Protein AF-A0A7J2S002-F1 (afdb_monomer_lite)

pLDDT: mean 70.68, std 18.66, range [29.94, 98.19]

Structure (mmCIF, N/CA/C/O backbone):
data_AF-A0A7J2S002-F1
#
_entry.id   AF-A0A7J2S002-F1
#
loop_
_atom_site.group_PDB
_atom_site.id
_atom_site.type_symbol
_atom_site.label_atom_id
_atom_site.label_alt_id
_atom_site.label_comp_id
_atom_site.label_asym_id
_atom_site.label_entity_id
_atom_site.label_seq_id
_atom_site.pdbx_PDB_ins_code
_atom_site.Cartn_x
_atom_site.Cartn_y
_atom_site.Cartn_z
_atom_site.occupancy
_atom_site.B_iso_or_equiv
_atom_site.auth_seq_id
_atom_site.auth_comp_id
_atom_site.auth_asym_id
_atom_site.auth_atom_id
_atom_site.pdbx_PDB_model_num
ATOM 1 N N . MET A 1 1 ? -25.366 -11.721 17.401 1.00 41.84 1 MET A N 1
ATOM 2 C CA . MET A 1 1 ? -25.124 -10.264 17.386 1.00 41.84 1 MET A CA 1
ATOM 3 C C . MET A 1 1 ? -24.105 -9.988 16.305 1.00 41.84 1 MET A C 1
ATOM 5 O O . MET A 1 1 ? -23.081 -10.659 16.289 1.00 41.84 1 MET A O 1
ATOM 9 N N . MET A 1 2 ? -24.404 -9.088 15.373 1.00 56.22 2 MET A N 1
ATOM 10 C CA . MET A 1 2 ? -23.393 -8.603 14.437 1.00 56.22 2 MET A CA 1
ATOM 11 C C . MET A 1 2 ? -22.455 -7.705 15.245 1.00 56.22 2 MET A C 1
ATOM 13 O O . MET A 1 2 ? -22.912 -6.711 15.796 1.00 56.22 2 MET A O 1
ATOM 17 N N . GLY A 1 3 ? -21.194 -8.112 15.403 1.00 70.88 3 GLY A N 1
ATOM 18 C CA . GLY A 1 3 ? -20.239 -7.365 16.227 1.00 70.88 3 GLY A CA 1
ATOM 19 C C . GLY A 1 3 ? -19.997 -5.935 15.727 1.00 70.88 3 GLY A C 1
ATOM 20 O O . GLY A 1 3 ? -20.171 -5.668 14.536 1.00 70.88 3 GLY A O 1
ATOM 21 N N . LYS A 1 4 ? -19.600 -5.024 16.614 1.00 87.94 4 LYS A N 1
ATOM 22 C CA . LYS A 1 4 ? -19.292 -3.623 16.312 1.00 87.94 4 LYS A CA 1
ATOM 23 C C . LYS A 1 4 ? -17.880 -3.527 15.743 1.00 87.94 4 LYS A C 1
ATOM 25 O O . LYS A 1 4 ? -16.906 -3.902 16.392 1.00 87.94 4 LYS A O 1
ATOM 30 N N . ARG A 1 5 ? -17.769 -3.049 14.507 1.00 95.25 5 ARG A N 1
ATOM 31 C CA . ARG A 1 5 ? -16.496 -2.891 13.792 1.00 95.25 5 ARG A CA 1
ATOM 32 C C . ARG A 1 5 ? -16.276 -1.427 13.483 1.00 95.25 5 ARG A C 1
ATOM 34 O O . ARG A 1 5 ? -17.167 -0.784 12.929 1.00 95.25 5 ARG A O 1
ATOM 41 N N . ILE A 1 6 ? -15.095 -0.923 13.812 1.00 97.94 6 ILE A N 1
ATOM 42 C CA . ILE A 1 6 ? -14.683 0.435 13.458 1.00 97.94 6 ILE A CA 1
ATOM 43 C C . ILE A 1 6 ? -13.587 0.343 12.409 1.00 97.94 6 ILE A C 1
ATOM 45 O O . ILE A 1 6 ? -12.605 -0.375 12.587 1.00 97.94 6 ILE A O 1
ATOM 49 N N . ILE A 1 7 ? -13.776 1.076 11.320 1.00 97.81 7 ILE A N 1
ATOM 50 C CA . ILE A 1 7 ? -12.859 1.169 10.196 1.00 97.81 7 ILE A CA 1
ATOM 51 C C . ILE A 1 7 ? -12.402 2.623 10.094 1.00 97.81 7 ILE A C 1
ATOM 53 O O . ILE A 1 7 ? -13.219 3.518 9.905 1.00 97.81 7 ILE A O 1
ATOM 57 N N . VAL A 1 8 ? -11.103 2.871 10.206 1.00 97.69 8 VAL A N 1
ATOM 58 C CA . VAL A 1 8 ? -10.499 4.181 9.949 1.00 97.69 8 VAL A CA 1
ATOM 59 C C . VAL A 1 8 ? -9.962 4.198 8.519 1.00 97.69 8 VAL A C 1
ATOM 61 O O . VAL A 1 8 ? -9.134 3.368 8.151 1.00 97.69 8 VAL A O 1
ATOM 64 N N . GLY A 1 9 ? -10.450 5.140 7.714 1.00 92.94 9 GLY A N 1
ATOM 65 C CA . GLY A 1 9 ? -10.219 5.234 6.274 1.00 92.94 9 GLY A CA 1
ATOM 66 C C . GLY A 1 9 ? -11.385 4.658 5.464 1.00 92.94 9 GLY A C 1
ATOM 67 O O . GLY A 1 9 ? -11.543 3.448 5.344 1.00 92.94 9 GLY A O 1
ATOM 68 N N . GLY A 1 10 ? -12.170 5.534 4.842 1.00 85.94 10 GLY A N 1
ATOM 69 C CA . GLY A 1 10 ? -13.231 5.267 3.860 1.00 85.94 10 GLY A CA 1
ATOM 70 C C . GLY A 1 10 ? -12.746 5.310 2.404 1.00 85.94 10 GLY A C 1
ATOM 71 O O . GLY A 1 10 ? -13.522 5.537 1.469 1.00 85.94 10 GLY A O 1
ATOM 72 N N . GLY A 1 11 ? -11.449 5.087 2.184 1.00 76.19 11 GLY A N 1
ATOM 73 C CA . GLY A 1 11 ? -10.885 4.811 0.865 1.00 76.19 11 GLY A CA 1
ATOM 74 C C . GLY A 1 11 ? -11.409 3.495 0.271 1.00 76.19 11 GLY A C 1
ATOM 75 O O . GLY A 1 11 ? -12.275 2.827 0.834 1.00 76.19 11 GLY A O 1
ATOM 76 N N . ARG A 1 12 ? -10.879 3.071 -0.883 1.00 69.00 12 ARG A N 1
ATOM 77 C CA . ARG A 1 12 ? -11.345 1.840 -1.556 1.00 69.00 12 ARG A CA 1
ATOM 78 C C . ARG A 1 12 ? -11.295 0.617 -0.634 1.00 69.00 12 ARG A C 1
ATOM 80 O O . ARG A 1 12 ? -12.312 -0.045 -0.490 1.00 69.00 12 ARG A O 1
ATOM 87 N N . ILE A 1 13 ? -10.153 0.356 0.005 1.00 75.06 13 ILE A N 1
ATOM 88 C CA . ILE A 1 13 ? -9.969 -0.834 0.854 1.00 75.06 13 ILE A CA 1
ATOM 89 C C . ILE A 1 13 ? -10.949 -0.813 2.033 1.00 75.06 13 ILE A C 1
ATOM 91 O O . ILE A 1 13 ? -11.640 -1.798 2.263 1.00 75.06 13 ILE A O 1
ATOM 95 N N . GLY A 1 14 ? -11.073 0.316 2.738 1.00 85.25 14 GLY A N 1
ATOM 96 C CA . GLY A 1 14 ? -12.019 0.430 3.852 1.00 85.25 14 GLY A CA 1
ATOM 97 C C . GLY A 1 14 ? -13.475 0.242 3.434 1.00 85.25 14 GLY A C 1
ATOM 98 O O . GLY A 1 14 ? -14.243 -0.387 4.158 1.00 85.25 14 GLY A O 1
ATOM 99 N N . ARG A 1 15 ? -13.843 0.694 2.229 1.00 85.00 15 ARG A N 1
ATOM 100 C CA . ARG A 1 15 ? -15.165 0.450 1.639 1.00 85.00 15 ARG A CA 1
ATOM 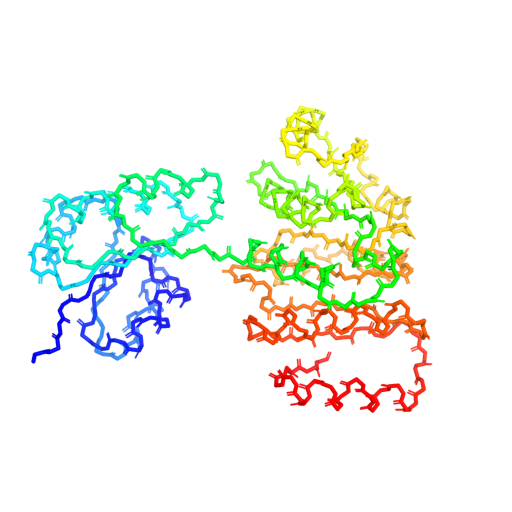101 C C . ARG A 1 15 ? -15.400 -1.026 1.313 1.00 85.00 15 ARG A C 1
ATOM 103 O O . ARG A 1 15 ? -16.459 -1.535 1.658 1.00 85.00 15 ARG A O 1
ATOM 110 N N . GLU A 1 16 ? -14.437 -1.709 0.692 1.00 79.06 16 GLU A N 1
ATOM 111 C CA . GLU A 1 16 ? -14.528 -3.154 0.410 1.00 79.06 16 GLU A CA 1
ATOM 112 C C . GLU A 1 16 ? -14.684 -3.957 1.706 1.00 79.06 16 GLU A C 1
ATOM 114 O O . GLU A 1 16 ? -15.569 -4.802 1.820 1.00 79.06 16 GLU A O 1
ATOM 119 N N . VAL A 1 17 ? -13.879 -3.634 2.723 1.00 83.31 17 VAL A N 1
ATOM 120 C CA . VAL A 1 17 ? -13.987 -4.251 4.050 1.00 83.31 17 VAL A CA 1
ATOM 121 C C . VAL A 1 17 ? -15.376 -3.996 4.640 1.00 83.31 17 VAL A C 1
ATOM 123 O O . VAL A 1 17 ? -16.041 -4.940 5.055 1.00 83.31 17 VAL A O 1
ATOM 126 N N . ALA A 1 18 ? -15.873 -2.758 4.621 1.00 90.06 18 ALA A N 1
ATOM 127 C CA . ALA A 1 18 ? -17.204 -2.447 5.140 1.00 90.06 18 ALA A CA 1
ATOM 128 C C . ALA A 1 18 ? -18.335 -3.190 4.403 1.00 90.06 18 ALA A C 1
ATOM 130 O O . ALA A 1 18 ? -19.282 -3.632 5.047 1.00 90.06 18 ALA A O 1
ATOM 131 N N . MET A 1 19 ? -18.224 -3.402 3.085 1.00 86.12 19 MET A N 1
ATOM 132 C CA . MET A 1 19 ? -19.204 -4.181 2.312 1.00 86.12 19 MET A CA 1
ATOM 133 C C . MET A 1 19 ? -19.267 -5.654 2.738 1.00 86.12 19 MET A C 1
ATOM 135 O O . MET A 1 19 ? -20.347 -6.241 2.732 1.00 86.12 19 MET A O 1
ATOM 139 N N . GLN A 1 20 ? -18.136 -6.249 3.130 1.00 86.44 20 GLN A N 1
ATOM 140 C CA . GLN A 1 20 ? -18.087 -7.623 3.657 1.00 86.44 20 GLN A CA 1
ATOM 141 C C . GLN A 1 20 ? -18.605 -7.722 5.097 1.00 86.44 20 GLN A C 1
ATOM 143 O O . GLN A 1 20 ? -18.952 -8.803 5.576 1.00 86.44 20 GLN A O 1
ATOM 148 N N . PHE A 1 21 ? -18.669 -6.589 5.794 1.00 88.00 21 PHE A N 1
ATOM 149 C CA . PHE A 1 21 ? -19.002 -6.516 7.205 1.00 88.00 21 PHE A CA 1
ATOM 150 C C . PHE A 1 21 ? -20.103 -5.478 7.478 1.00 88.00 21 PHE A C 1
ATOM 152 O O . PHE A 1 21 ? -19.818 -4.435 8.074 1.00 88.00 21 PHE A O 1
ATOM 159 N N . PRO A 1 22 ? -21.371 -5.764 7.127 1.00 87.69 22 PRO A N 1
ATOM 160 C CA . PRO A 1 22 ? -22.491 -4.888 7.468 1.00 87.69 22 PRO A CA 1
ATOM 161 C C . PRO A 1 22 ? -22.560 -4.584 8.979 1.00 87.69 22 PRO A C 1
ATOM 163 O O . PRO A 1 22 ? -22.074 -5.354 9.819 1.00 87.69 22 PRO A O 1
ATOM 166 N N . GLY A 1 23 ? -23.087 -3.416 9.329 1.00 88.94 23 GLY A N 1
ATOM 167 C CA . GLY A 1 23 ? -23.092 -2.841 10.675 1.00 88.94 23 GLY A CA 1
ATOM 168 C C . GLY A 1 23 ? -21.775 -2.168 11.088 1.00 88.94 23 GLY A C 1
ATOM 169 O O . GLY A 1 23 ? -21.602 -1.841 12.262 1.00 88.94 23 GLY A O 1
ATOM 170 N N . SER A 1 24 ? -20.826 -1.983 10.164 1.00 94.94 24 SER A N 1
ATOM 171 C CA . SER A 1 24 ? -19.554 -1.302 10.449 1.00 94.94 24 SER A CA 1
ATOM 172 C C . SER A 1 24 ? -19.710 0.221 10.536 1.00 94.94 24 SER A C 1
ATOM 174 O O . SER A 1 24 ? -20.618 0.817 9.949 1.00 94.94 24 SER A O 1
ATOM 176 N N . ILE A 1 25 ? -18.785 0.861 11.251 1.00 97.56 25 ILE A N 1
ATOM 177 C CA . ILE A 1 25 ? -18.641 2.316 11.315 1.00 97.56 25 ILE A CA 1
ATOM 178 C C . ILE A 1 25 ? -17.347 2.704 10.601 1.00 97.56 25 ILE A C 1
ATOM 180 O O . ILE A 1 25 ? -16.278 2.251 10.996 1.00 97.56 25 ILE A O 1
ATOM 184 N N . ILE A 1 26 ? -17.433 3.549 9.577 1.00 97.88 26 ILE A N 1
ATOM 185 C CA . ILE A 1 26 ? -16.277 4.139 8.897 1.00 97.88 26 ILE A CA 1
ATOM 186 C C . ILE A 1 26 ? -16.025 5.539 9.455 1.00 97.88 26 ILE A C 1
ATOM 188 O O . ILE A 1 26 ? -16.949 6.348 9.528 1.00 97.88 26 ILE A O 1
ATOM 192 N N . ILE A 1 27 ? -14.772 5.845 9.777 1.00 98.19 27 ILE A N 1
ATOM 193 C CA . ILE A 1 27 ? -14.278 7.199 10.037 1.00 98.19 27 ILE A CA 1
ATOM 194 C C . ILE A 1 27 ? -13.413 7.618 8.851 1.00 98.19 27 ILE A C 1
ATOM 196 O O . ILE A 1 27 ? -12.462 6.919 8.507 1.00 98.19 27 ILE A O 1
ATOM 200 N N . GLU A 1 28 ? -13.741 8.736 8.212 1.00 95.75 28 GLU A N 1
ATOM 201 C CA . GLU A 1 28 ? -13.041 9.227 7.021 1.00 95.75 28 GLU A CA 1
ATOM 202 C C . GLU A 1 28 ? -12.835 10.743 7.100 1.00 95.75 28 GLU A C 1
ATOM 204 O O . GLU A 1 28 ? -13.779 11.490 7.348 1.00 95.75 28 GLU A O 1
ATOM 209 N N . ALA A 1 29 ? -11.605 11.202 6.883 1.00 91.19 29 ALA A N 1
ATOM 210 C CA . ALA A 1 29 ? -11.246 12.611 6.980 1.00 91.19 29 ALA A CA 1
ATOM 211 C C . ALA A 1 29 ? -11.612 13.396 5.709 1.00 91.19 29 ALA A C 1
ATOM 213 O O . ALA A 1 29 ? -12.006 14.557 5.810 1.00 91.19 29 ALA A O 1
ATOM 214 N N . ASP A 1 30 ? -11.514 12.778 4.524 1.00 82.94 30 ASP A N 1
ATOM 215 C CA . ASP A 1 30 ? -11.879 13.385 3.243 1.00 82.94 30 ASP A CA 1
ATOM 216 C C . ASP A 1 30 ? -13.407 13.371 3.044 1.00 82.94 30 ASP A C 1
ATOM 218 O O . ASP A 1 30 ? -14.004 12.305 2.847 1.00 82.94 30 ASP A O 1
ATOM 222 N N . PRO A 1 31 ? -14.080 14.538 3.007 1.00 86.50 31 PRO A N 1
ATOM 223 C CA . PRO A 1 31 ? -15.536 14.590 2.884 1.00 86.50 31 PRO A CA 1
ATOM 224 C C . PRO A 1 31 ? -16.064 13.916 1.611 1.00 86.50 31 PRO A C 1
ATOM 226 O O . PRO A 1 31 ? -17.148 13.333 1.621 1.00 86.50 31 PRO A O 1
ATOM 229 N N . SER A 1 32 ? -15.290 13.946 0.520 1.00 81.31 32 SER A N 1
ATOM 230 C CA . SER A 1 32 ? -15.693 13.324 -0.746 1.00 81.31 32 SER A CA 1
ATOM 231 C C . SER A 1 32 ? -15.647 11.792 -0.662 1.00 81.31 32 SER A C 1
ATOM 233 O O . SER A 1 32 ? -16.506 11.104 -1.216 1.00 81.31 32 SER A O 1
ATOM 235 N N . ALA A 1 33 ? -14.647 11.226 0.013 1.00 77.50 33 ALA A N 1
ATOM 236 C CA . ALA A 1 33 ? -14.526 9.799 0.293 1.00 77.50 33 ALA A CA 1
ATOM 237 C C . ALA A 1 33 ? -15.584 9.329 1.288 1.00 77.50 33 ALA A C 1
ATOM 239 O O . ALA A 1 33 ? -16.168 8.259 1.092 1.00 77.50 33 ALA A O 1
ATOM 240 N N . ALA A 1 34 ? -15.903 10.152 2.285 1.00 88.81 34 ALA A N 1
ATOM 241 C CA . ALA A 1 34 ? -16.987 9.884 3.214 1.00 88.81 34 ALA A CA 1
ATOM 242 C C . ALA A 1 34 ? -18.344 9.827 2.494 1.00 88.81 34 ALA A C 1
ATOM 244 O O . ALA A 1 34 ? -19.113 8.892 2.710 1.00 88.81 34 ALA A O 1
ATOM 245 N N . GLU A 1 35 ? -18.611 10.752 1.565 1.00 86.94 35 GLU A N 1
ATOM 246 C CA . GLU A 1 35 ? -19.833 10.736 0.748 1.00 86.94 35 GLU A CA 1
ATOM 247 C C . GLU A 1 35 ? -19.919 9.497 -0.162 1.00 86.94 35 GLU A C 1
ATOM 249 O O . GLU A 1 35 ? -20.991 8.937 -0.383 1.00 86.94 35 GLU A O 1
ATOM 254 N N . ARG A 1 36 ? -18.789 9.016 -0.693 1.00 83.94 36 ARG A N 1
ATOM 255 C CA . ARG A 1 36 ? -18.763 7.745 -1.441 1.00 83.94 36 ARG A CA 1
ATOM 256 C C . ARG A 1 36 ? -19.019 6.545 -0.532 1.00 83.94 36 ARG A C 1
ATOM 258 O O . ARG A 1 36 ? -19.669 5.588 -0.954 1.00 83.94 36 ARG A O 1
ATOM 265 N N . SER A 1 37 ? -18.491 6.582 0.686 1.00 87.81 37 SER A N 1
ATOM 266 C CA . SER A 1 37 ? -18.629 5.516 1.680 1.00 87.81 37 SER A CA 1
ATOM 267 C C . SER A 1 37 ? -20.036 5.445 2.268 1.00 87.81 37 SER A C 1
ATOM 269 O O . SER A 1 37 ? -20.507 4.354 2.564 1.00 87.81 37 SER A O 1
ATOM 271 N N . SER A 1 38 ? -20.745 6.573 2.380 1.00 91.31 38 SER A N 1
ATOM 272 C CA . SER A 1 38 ? -22.109 6.619 2.935 1.00 91.31 38 SER A CA 1
ATOM 273 C C . SER A 1 38 ? -23.146 5.910 2.063 1.00 91.31 38 SER A C 1
ATOM 275 O O . SER A 1 38 ? -24.252 5.627 2.512 1.00 91.31 38 SER A O 1
ATOM 277 N N . ARG A 1 39 ? -22.779 5.586 0.819 1.00 90.75 39 ARG A N 1
ATOM 278 C CA . ARG A 1 39 ? -23.593 4.799 -0.117 1.00 90.75 39 ARG A CA 1
ATOM 279 C C . ARG A 1 39 ? -23.537 3.295 0.166 1.00 90.75 39 ARG A C 1
ATOM 281 O O . ARG A 1 39 ? -24.244 2.539 -0.495 1.00 90.75 39 ARG A O 1
ATOM 288 N N . ILE A 1 40 ? -22.684 2.847 1.090 1.00 90.81 40 ILE A N 1
ATOM 289 C CA . ILE A 1 40 ? -22.593 1.440 1.485 1.00 90.81 40 ILE A CA 1
ATOM 290 C C . ILE A 1 40 ? -23.789 1.103 2.368 1.00 90.81 40 ILE A C 1
ATOM 292 O O . ILE A 1 40 ? -24.052 1.765 3.371 1.00 90.81 40 ILE A O 1
ATOM 296 N N . HIS A 1 41 ? -24.521 0.064 1.975 1.00 90.12 41 HIS A N 1
ATOM 297 C CA . HIS A 1 41 ? -25.667 -0.415 2.730 1.00 90.12 41 HIS A CA 1
ATOM 298 C C . HIS A 1 41 ? -25.238 -0.882 4.127 1.00 90.12 41 HIS A C 1
ATOM 300 O O . HIS A 1 41 ? -24.244 -1.592 4.263 1.00 90.12 41 HIS A O 1
ATOM 306 N N . ASP A 1 42 ? -26.021 -0.518 5.147 1.00 90.88 42 ASP A N 1
ATOM 307 C CA . ASP A 1 42 ? -25.794 -0.921 6.540 1.00 90.88 42 ASP A CA 1
ATOM 308 C C . ASP A 1 42 ? -24.376 -0.577 7.032 1.00 90.88 42 ASP A C 1
ATOM 310 O O . ASP A 1 42 ? -23.657 -1.390 7.601 1.00 90.88 42 ASP A O 1
ATOM 314 N N . THR A 1 43 ? -23.926 0.644 6.748 1.00 93.94 43 THR A N 1
ATOM 315 C CA . THR A 1 43 ? -22.656 1.188 7.237 1.00 93.94 43 THR A CA 1
ATOM 316 C C . THR A 1 43 ? -22.872 2.625 7.682 1.00 93.94 43 THR A C 1
ATOM 318 O O . THR A 1 43 ? -23.435 3.441 6.951 1.00 93.94 43 THR A O 1
ATOM 321 N N . ARG A 1 44 ? -22.415 2.959 8.889 1.00 96.06 44 ARG A N 1
ATOM 322 C CA . ARG A 1 44 ? -22.425 4.342 9.379 1.00 96.06 44 ARG A CA 1
ATOM 323 C C . ARG A 1 44 ? -21.110 5.005 8.997 1.00 96.06 44 ARG A C 1
ATOM 325 O O . ARG A 1 44 ? -20.054 4.458 9.282 1.00 96.06 44 ARG A O 1
ATOM 332 N N . VAL A 1 45 ? -21.158 6.197 8.412 1.00 96.94 45 VAL A N 1
ATOM 333 C CA . VAL A 1 45 ? -19.951 6.969 8.080 1.00 96.94 45 VAL A CA 1
ATOM 334 C C . VAL A 1 45 ? -19.894 8.232 8.922 1.00 96.94 45 VAL A C 1
ATOM 336 O O . VAL A 1 45 ? -20.894 8.936 9.064 1.00 96.94 45 VAL A O 1
ATOM 339 N N . VAL A 1 46 ? -18.726 8.506 9.489 1.00 97.56 46 VAL A N 1
ATOM 340 C CA . VAL A 1 46 ? -18.436 9.672 10.318 1.00 97.56 46 VAL A CA 1
ATOM 341 C C . VAL A 1 46 ? -17.268 10.422 9.693 1.00 97.56 46 VAL A C 1
ATOM 343 O O . VAL A 1 46 ? -16.228 9.831 9.410 1.00 97.56 46 VAL A O 1
ATOM 346 N N . ILE A 1 47 ? -17.449 11.720 9.456 1.00 97.50 47 ILE A N 1
ATOM 347 C CA . ILE A 1 47 ? -16.381 12.565 8.918 1.00 97.50 47 ILE A CA 1
ATOM 348 C C . ILE A 1 47 ? -15.495 13.026 10.073 1.00 97.50 47 ILE A C 1
ATOM 350 O O . ILE A 1 47 ? -16.002 13.646 11.009 1.00 97.50 47 ILE A O 1
ATOM 354 N N . GLY A 1 48 ? -14.195 12.748 10.008 1.00 96.06 48 GLY A N 1
ATOM 355 C CA . GLY A 1 48 ? -13.240 13.197 11.019 1.00 96.06 48 GLY A CA 1
ATOM 356 C C . GLY A 1 48 ? -11.882 12.500 10.960 1.00 96.06 48 GLY A C 1
ATOM 357 O O . GLY A 1 48 ? -11.663 11.595 10.158 1.00 96.06 48 GLY A O 1
ATOM 358 N N . ASP A 1 49 ? -10.968 12.946 11.821 1.00 94.50 49 ASP A N 1
ATOM 359 C CA . ASP A 1 49 ? -9.629 12.370 11.957 1.00 94.50 49 ASP A CA 1
ATOM 360 C C . ASP A 1 49 ? -9.685 11.070 12.771 1.00 94.50 49 ASP A C 1
ATOM 362 O O . ASP A 1 49 ? -10.067 11.061 13.941 1.00 94.50 49 ASP A O 1
ATOM 366 N N . GLY A 1 50 ? -9.266 9.959 12.166 1.00 94.31 50 GLY A N 1
ATOM 367 C CA . GLY A 1 50 ? -9.204 8.663 12.839 1.00 94.31 50 GLY A CA 1
ATOM 368 C C . GLY A 1 50 ? -8.163 8.568 13.959 1.00 94.31 50 GLY A C 1
ATOM 369 O O . GLY A 1 50 ? -8.190 7.605 14.722 1.00 94.31 50 GLY A O 1
ATOM 370 N N . GLY A 1 51 ? -7.253 9.538 14.077 1.00 94.50 51 GLY A N 1
ATOM 371 C CA . GLY A 1 51 ? -6.316 9.683 15.192 1.00 94.50 51 GLY A CA 1
ATOM 372 C C . GLY A 1 51 ? -6.873 10.443 16.405 1.00 94.50 51 GLY A C 1
ATOM 373 O O . GLY A 1 51 ? -6.162 10.558 17.414 1.00 94.50 51 GLY A O 1
ATOM 374 N N . ASP A 1 52 ? -8.104 10.965 16.329 1.00 97.56 52 ASP A N 1
ATOM 375 C CA . ASP A 1 52 ? -8.778 11.660 17.430 1.00 97.56 52 ASP A CA 1
ATOM 376 C C . ASP A 1 52 ? -9.443 10.662 18.391 1.00 97.56 52 ASP A C 1
ATOM 378 O O . ASP A 1 52 ? -10.465 10.044 18.097 1.00 97.56 52 ASP A O 1
ATOM 382 N N . GLU A 1 53 ? -8.868 10.532 19.586 1.00 97.62 53 GLU A N 1
ATOM 383 C CA . GLU A 1 53 ? -9.368 9.658 20.650 1.00 97.62 53 GLU A CA 1
ATOM 384 C C . GLU A 1 53 ? -10.804 9.984 21.064 1.00 97.62 53 GLU A C 1
ATOM 386 O O . GLU A 1 53 ? -11.585 9.066 21.307 1.00 97.62 53 GL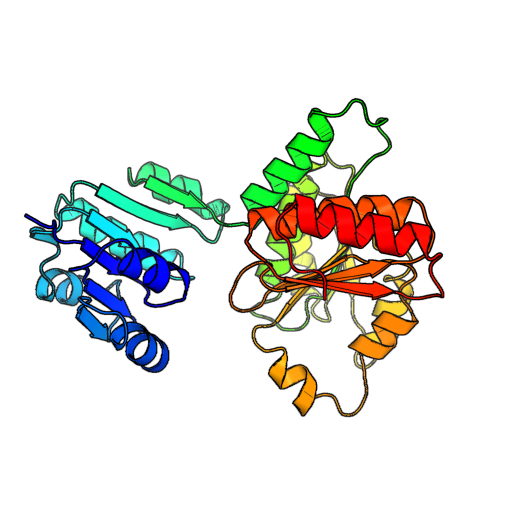U A O 1
ATOM 391 N N . LYS A 1 54 ? -11.186 11.266 21.097 1.00 97.69 54 LYS A N 1
ATOM 392 C CA . LYS A 1 54 ? -12.550 11.647 21.468 1.00 97.69 54 LYS A CA 1
ATOM 393 C C . LYS A 1 54 ? -13.544 11.156 20.420 1.00 97.69 54 LYS A C 1
ATOM 395 O O . LYS A 1 54 ? -14.555 10.564 20.778 1.00 97.69 54 LYS A O 1
ATOM 400 N N . LEU A 1 55 ? -13.224 11.340 19.140 1.00 97.75 55 LEU A N 1
ATOM 401 C CA . LEU A 1 55 ? -14.059 10.860 18.042 1.00 97.75 55 LEU A CA 1
ATOM 402 C C . LEU A 1 55 ? -14.204 9.335 18.062 1.00 97.75 55 LEU A C 1
ATOM 404 O O . LEU A 1 55 ? -15.304 8.815 17.880 1.00 97.75 55 LEU A O 1
ATOM 408 N N . LEU A 1 56 ? -13.101 8.619 18.304 1.00 97.75 56 LEU A N 1
ATOM 409 C CA . LEU A 1 56 ? -13.111 7.162 18.417 1.00 97.75 56 LEU A CA 1
ATOM 410 C C . LEU A 1 56 ? -14.037 6.686 19.549 1.00 97.75 56 LEU A C 1
ATOM 412 O O . LEU A 1 56 ? -14.783 5.724 19.376 1.00 97.75 56 LEU A O 1
ATOM 416 N N . LEU A 1 57 ? -14.043 7.375 20.689 1.00 97.44 57 LEU A N 1
ATOM 417 C CA . LEU A 1 57 ? -14.948 7.061 21.798 1.00 97.44 57 LEU A CA 1
ATOM 418 C C . LEU A 1 57 ? -16.395 7.459 21.513 1.00 97.44 57 LEU A C 1
ATOM 420 O O . LEU A 1 57 ? -17.302 6.707 21.852 1.00 97.44 57 LEU A O 1
ATOM 424 N N . ASP A 1 58 ? -16.628 8.575 20.824 1.00 96.81 58 ASP A N 1
ATOM 425 C CA . ASP A 1 58 ? -17.974 9.016 20.439 1.00 96.81 58 ASP A CA 1
ATOM 426 C C . ASP A 1 58 ? -18.656 8.021 19.473 1.00 96.81 58 ASP A C 1
ATOM 428 O O . ASP A 1 58 ? -19.887 7.926 19.424 1.00 96.81 58 ASP A O 1
ATOM 432 N N . VAL A 1 59 ? -17.877 7.236 18.714 1.00 95.50 59 VAL A N 1
ATOM 433 C CA . VAL A 1 59 ? -18.392 6.110 17.909 1.00 95.50 59 VAL A CA 1
ATOM 434 C C . VAL A 1 59 ? -18.413 4.771 18.664 1.00 95.50 59 VAL A C 1
ATOM 436 O O . VAL A 1 59 ? -18.899 3.766 18.138 1.00 95.50 59 VAL A O 1
ATOM 439 N N . GLY A 1 60 ? -17.946 4.772 19.912 1.00 95.50 60 GLY A N 1
ATOM 440 C CA . GLY A 1 60 ? -17.937 3.671 20.871 1.00 95.50 60 GLY A CA 1
ATOM 441 C C . GLY A 1 60 ? -16.893 2.598 20.576 1.00 95.50 60 GLY A C 1
ATOM 442 O O . GLY A 1 60 ?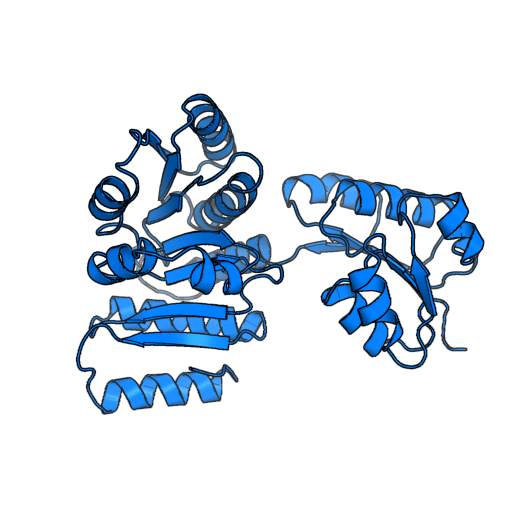 -17.236 1.423 20.426 1.00 95.50 60 GLY A O 1
ATOM 443 N N . LEU A 1 61 ? -15.635 3.030 20.464 1.00 97.12 61 LEU A N 1
ATOM 444 C CA . LEU A 1 61 ? -14.438 2.191 20.358 1.00 97.12 61 LEU A CA 1
ATOM 445 C C . LEU A 1 61 ? -14.279 1.186 21.501 1.00 97.12 61 LEU A C 1
ATOM 447 O O . LEU A 1 61 ? -13.835 0.067 21.269 1.00 97.12 61 LEU A O 1
ATOM 451 N N . ASP A 1 62 ? -14.642 1.576 22.713 1.00 95.38 62 ASP A N 1
ATOM 452 C CA . ASP A 1 62 ? -14.590 0.767 23.932 1.00 95.38 62 ASP A CA 1
ATOM 453 C C . ASP A 1 62 ? -15.510 -0.465 23.896 1.00 95.38 62 ASP A C 1
ATOM 455 O O . ASP A 1 62 ? -15.288 -1.434 24.618 1.00 95.38 62 ASP A O 1
ATOM 459 N N . GLU A 1 63 ? -16.504 -0.458 23.010 1.00 94.81 63 GLU A N 1
ATOM 460 C CA . GLU A 1 63 ? -17.423 -1.573 22.770 1.00 94.81 63 GLU A CA 1
ATOM 461 C C . GLU A 1 63 ? -17.127 -2.316 21.454 1.00 94.81 63 GLU A C 1
ATOM 463 O O . GLU A 1 63 ? -17.916 -3.161 21.027 1.00 94.81 63 GLU A O 1
ATOM 468 N N . ALA A 1 64 ? -16.052 -1.960 20.744 1.00 95.88 64 ALA A N 1
ATOM 469 C CA . ALA A 1 64 ? -15.759 -2.537 19.440 1.00 95.88 64 ALA A CA 1
ATOM 470 C C . ALA A 1 64 ? -15.205 -3.964 19.563 1.00 95.88 64 ALA A C 1
ATOM 472 O O . ALA A 1 64 ? -14.246 -4.224 20.287 1.00 95.88 64 ALA A O 1
ATOM 473 N N . ASP A 1 65 ? -15.754 -4.885 18.773 1.00 94.81 65 ASP A N 1
ATOM 474 C CA . ASP A 1 65 ? -15.233 -6.248 18.629 1.00 94.81 65 ASP A CA 1
ATOM 475 C C . ASP A 1 65 ? -13.974 -6.281 17.756 1.00 94.81 65 ASP A C 1
ATOM 477 O O . ASP A 1 65 ? -13.108 -7.147 17.917 1.00 94.81 65 ASP A O 1
ATOM 481 N N . ALA A 1 66 ? -13.883 -5.348 16.802 1.00 95.69 66 ALA A N 1
ATOM 482 C CA . ALA A 1 66 ? -12.706 -5.176 15.968 1.00 95.69 66 ALA A CA 1
ATOM 483 C C . ALA A 1 66 ? -12.486 -3.718 15.551 1.00 95.69 66 ALA A C 1
ATOM 485 O O . ALA A 1 66 ? -13.430 -2.964 15.296 1.00 95.69 66 ALA A O 1
ATOM 486 N N . PHE A 1 67 ? -11.213 -3.364 15.418 1.00 97.88 67 PHE A N 1
ATOM 487 C CA . PHE A 1 67 ? -10.733 -2.083 14.929 1.00 97.88 67 PHE A CA 1
ATOM 488 C C . PHE A 1 67 ? -9.804 -2.296 13.737 1.00 97.88 67 PHE A C 1
ATOM 490 O O . PHE A 1 67 ? -8.899 -3.129 13.783 1.00 97.88 67 PHE A O 1
ATOM 497 N N . ILE A 1 68 ? -10.039 -1.563 12.656 1.00 97.06 68 ILE A N 1
ATOM 498 C CA . ILE A 1 68 ? -9.357 -1.751 11.379 1.00 97.06 68 ILE A CA 1
ATOM 499 C C . ILE A 1 68 ? -8.884 -0.380 10.888 1.00 97.06 68 ILE A C 1
ATOM 501 O O . ILE A 1 68 ? -9.710 0.484 10.621 1.00 97.06 68 ILE A O 1
ATOM 505 N N . SER A 1 69 ? -7.575 -0.158 10.769 1.00 96.06 69 SER A N 1
ATOM 506 C CA . SER A 1 69 ? -7.017 1.133 10.328 1.00 96.06 69 SER A CA 1
ATOM 507 C C . SER A 1 69 ? -6.365 1.001 8.956 1.00 96.06 69 SER A C 1
ATOM 509 O O . SER A 1 69 ? -5.441 0.207 8.794 1.00 96.06 69 SER A O 1
ATOM 511 N N . LEU A 1 70 ? -6.899 1.695 7.949 1.00 90.19 70 LEU A N 1
ATOM 512 C CA . LEU A 1 70 ? -6.635 1.462 6.522 1.00 90.19 70 LEU A CA 1
ATOM 513 C C . LEU A 1 70 ? -6.282 2.737 5.746 1.00 90.19 70 LEU A C 1
ATOM 515 O O . LEU A 1 70 ? -6.378 2.750 4.510 1.00 90.19 70 LEU A O 1
ATOM 519 N N . THR A 1 71 ? -5.871 3.800 6.435 1.00 86.81 71 THR A N 1
ATOM 520 C CA . THR A 1 71 ? -5.431 5.027 5.761 1.00 86.81 71 THR A CA 1
ATOM 521 C C . THR A 1 71 ? -4.103 4.791 5.036 1.00 86.81 71 THR A C 1
ATOM 523 O O . THR A 1 71 ? -3.443 3.762 5.199 1.00 86.81 71 THR A O 1
ATOM 526 N N . ASP A 1 72 ? -3.726 5.735 4.187 1.00 76.44 72 ASP A N 1
ATOM 527 C CA . ASP A 1 72 ? -2.418 5.820 3.539 1.00 76.44 72 ASP A CA 1
ATOM 528 C C . ASP A 1 72 ? -1.349 6.514 4.406 1.00 76.44 72 ASP A C 1
ATOM 530 O O . ASP A 1 72 ? -0.211 6.671 3.959 1.00 76.44 72 ASP A O 1
ATOM 534 N N . ASP A 1 73 ? -1.707 6.905 5.632 1.00 83.00 73 ASP A N 1
ATOM 535 C CA . ASP A 1 73 ? -0.838 7.561 6.603 1.00 83.00 73 ASP A CA 1
ATOM 536 C C . ASP A 1 73 ? -0.552 6.619 7.782 1.00 83.00 73 ASP A C 1
ATOM 538 O O . ASP A 1 73 ? -1.385 6.397 8.670 1.00 83.00 73 ASP A O 1
ATOM 542 N N . ASP A 1 74 ? 0.668 6.083 7.810 1.00 87.56 74 ASP A N 1
ATOM 543 C CA . ASP A 1 74 ? 1.115 5.177 8.864 1.00 87.56 74 ASP A CA 1
ATOM 544 C C . ASP A 1 74 ? 1.138 5.822 10.260 1.00 87.56 74 ASP A C 1
ATOM 546 O O . ASP A 1 74 ? 1.071 5.093 11.253 1.00 87.56 74 ASP A O 1
ATOM 550 N N . GLU A 1 75 ? 1.239 7.149 10.388 1.00 92.12 75 GLU A N 1
ATOM 551 C CA . GLU A 1 75 ? 1.148 7.832 11.686 1.00 92.12 75 GLU A CA 1
ATOM 552 C C . GLU A 1 75 ? -0.289 7.836 12.203 1.00 92.12 75 GLU A C 1
ATOM 554 O O . GLU A 1 75 ? -0.526 7.516 13.373 1.00 92.12 75 GLU A O 1
ATOM 559 N N . VAL A 1 76 ? -1.264 8.122 11.334 1.00 94.31 76 VAL A N 1
ATOM 560 C CA . VAL A 1 76 ? -2.694 8.022 11.676 1.00 94.31 76 VAL A CA 1
ATOM 561 C C . VAL A 1 76 ? -3.040 6.580 12.038 1.00 94.31 76 VAL A C 1
ATOM 563 O O . VAL A 1 76 ? -3.673 6.328 13.069 1.00 94.31 76 VAL A O 1
ATOM 566 N N . ASN A 1 77 ? -2.564 5.616 11.250 1.00 94.81 77 ASN A N 1
ATOM 567 C CA . ASN A 1 77 ? -2.763 4.193 11.505 1.00 94.81 77 ASN A CA 1
ATOM 568 C C . ASN A 1 77 ? -2.151 3.759 12.849 1.00 94.81 77 ASN A C 1
ATOM 570 O O . ASN A 1 77 ? -2.810 3.085 13.642 1.00 94.81 77 ASN A O 1
ATOM 574 N N . TYR A 1 78 ? -0.922 4.187 13.157 1.00 96.06 78 TYR A N 1
ATOM 575 C CA . TYR A 1 78 ? -0.250 3.859 14.419 1.00 96.06 78 TYR A CA 1
ATOM 576 C C . TYR A 1 78 ? -0.941 4.489 15.627 1.00 96.06 78 TYR A C 1
ATOM 578 O O . TYR A 1 78 ? -1.188 3.813 16.633 1.00 96.06 78 TYR A O 1
ATOM 586 N N . ARG A 1 79 ? -1.287 5.776 15.536 1.00 97.31 79 ARG A N 1
ATOM 587 C CA . ARG A 1 79 ? -1.964 6.512 16.606 1.00 97.31 79 ARG A CA 1
ATOM 588 C C . ARG A 1 79 ? -3.331 5.912 16.916 1.00 97.31 79 ARG A C 1
ATOM 590 O O . ARG A 1 79 ? -3.615 5.615 18.075 1.00 97.31 79 ARG A O 1
ATOM 597 N N . SER A 1 80 ? -4.143 5.696 15.888 1.00 97.75 80 SER A N 1
ATOM 598 C CA . SER A 1 80 ? -5.494 5.147 16.015 1.00 97.75 80 SER A CA 1
ATOM 599 C C . SER A 1 80 ? -5.487 3.717 16.573 1.00 97.75 80 SER A C 1
ATOM 601 O O . SER A 1 80 ? -6.204 3.421 17.531 1.00 97.75 80 SER A O 1
ATOM 603 N N . ALA A 1 81 ? -4.582 2.859 16.092 1.00 97.38 81 ALA A N 1
ATOM 604 C CA . ALA A 1 81 ? -4.391 1.512 16.629 1.00 97.38 81 ALA A CA 1
ATOM 605 C C . ALA A 1 81 ? -3.898 1.517 18.084 1.00 97.38 81 ALA A C 1
ATOM 607 O O . ALA A 1 81 ? -4.336 0.700 18.894 1.00 97.38 81 ALA A O 1
ATOM 608 N N . SER A 1 82 ? -3.021 2.460 18.444 1.00 97.69 82 SER A N 1
ATOM 609 C CA . SER A 1 82 ? -2.546 2.616 19.823 1.00 97.69 82 SER A CA 1
ATOM 610 C C . SER A 1 82 ? -3.678 3.003 20.772 1.00 97.69 82 SER A C 1
ATOM 612 O O . SER A 1 82 ? -3.717 2.515 21.900 1.00 97.69 82 SER A O 1
ATOM 614 N N . ILE A 1 83 ? -4.611 3.853 20.329 1.00 98.12 83 ILE A N 1
ATOM 615 C CA . ILE A 1 83 ? -5.819 4.193 21.093 1.00 98.12 83 ILE A CA 1
ATOM 616 C C . ILE A 1 83 ? -6.695 2.942 21.248 1.00 98.12 83 ILE A C 1
ATOM 618 O O . ILE A 1 83 ? -6.987 2.551 22.376 1.00 98.12 83 ILE A O 1
ATOM 622 N N . ALA A 1 84 ? -7.019 2.245 20.154 1.00 97.75 84 ALA A N 1
ATOM 623 C CA . ALA A 1 84 ? -7.796 0.999 20.187 1.00 97.75 84 ALA A CA 1
ATOM 624 C C . ALA A 1 84 ? -7.207 -0.051 21.145 1.00 97.75 84 ALA A C 1
ATOM 626 O O . ALA A 1 84 ? -7.935 -0.682 21.913 1.00 97.75 84 ALA A O 1
ATOM 627 N N . LYS A 1 85 ? -5.875 -0.186 21.169 1.00 96.94 85 LYS A N 1
ATOM 628 C CA . LYS A 1 85 ? -5.170 -1.096 22.079 1.00 96.94 85 LYS A CA 1
ATOM 629 C C . LYS A 1 85 ? -5.357 -0.708 23.546 1.00 96.94 85 LYS A C 1
ATOM 631 O O . LYS A 1 85 ? -5.588 -1.590 24.370 1.00 96.94 85 LYS A O 1
ATOM 636 N N . ARG A 1 86 ? -5.289 0.589 23.880 1.00 96.94 86 ARG A N 1
ATOM 637 C CA . ARG A 1 86 ? -5.524 1.081 25.253 1.00 96.94 86 ARG A CA 1
ATOM 638 C C . ARG A 1 86 ? -6.943 0.806 25.740 1.00 96.94 86 ARG A C 1
ATOM 640 O O . ARG A 1 86 ? -7.116 0.523 26.920 1.00 96.94 86 ARG A O 1
ATOM 647 N N . TYR A 1 87 ? -7.922 0.852 24.840 1.00 96.94 87 TYR A N 1
ATOM 648 C CA . TYR A 1 87 ? -9.322 0.543 25.144 1.00 96.94 87 TYR A CA 1
ATOM 649 C C . TYR A 1 87 ? -9.651 -0.954 25.097 1.00 96.94 87 TYR A C 1
ATOM 651 O O . TYR A 1 87 ? -10.796 -1.335 25.301 1.00 96.94 87 TYR A O 1
ATOM 659 N N . GLY A 1 88 ? -8.654 -1.817 24.884 1.00 95.69 88 GLY A N 1
ATOM 660 C CA . GLY A 1 88 ? -8.832 -3.262 24.991 1.00 95.69 88 GLY A CA 1
ATOM 661 C C . GLY A 1 88 ? -9.610 -3.889 23.836 1.00 95.69 88 GLY A C 1
ATOM 662 O O . GLY A 1 88 ? -10.153 -4.979 24.015 1.00 95.69 88 GLY A O 1
ATOM 663 N N . VAL A 1 89 ? -9.649 -3.246 22.660 1.00 97.38 89 VAL A N 1
ATOM 664 C CA . VAL A 1 89 ? -10.309 -3.823 21.482 1.00 97.38 89 VAL A CA 1
ATOM 665 C C . VAL A 1 89 ? -9.694 -5.198 21.169 1.00 97.38 89 VAL A C 1
ATOM 667 O O . VAL A 1 89 ? -8.473 -5.282 20.986 1.00 97.38 89 VAL A O 1
ATOM 670 N N . PRO A 1 90 ? -10.495 -6.281 21.085 1.00 92.94 90 PRO A N 1
ATOM 671 C CA . PRO A 1 90 ? -9.966 -7.641 20.982 1.00 92.94 90 PRO A CA 1
ATOM 672 C C . PRO A 1 90 ? -9.179 -7.914 19.699 1.00 92.94 90 PRO A C 1
ATOM 674 O O . PRO A 1 90 ? -8.188 -8.642 19.727 1.00 92.94 90 PRO A O 1
ATOM 677 N N . LYS A 1 91 ? -9.627 -7.352 18.570 1.00 94.69 91 LYS A N 1
ATOM 678 C CA . LYS A 1 91 ? -9.011 -7.549 17.253 1.00 94.69 91 LYS A CA 1
ATOM 679 C C . LYS A 1 91 ? -8.633 -6.214 16.641 1.00 94.69 91 LYS A C 1
ATOM 681 O O . LYS A 1 91 ? -9.497 -5.370 16.426 1.00 94.69 91 LYS A O 1
ATOM 686 N N . ILE A 1 92 ? -7.352 -6.034 16.342 1.00 96.62 92 ILE A N 1
ATOM 687 C CA . ILE A 1 92 ? -6.834 -4.793 15.767 1.00 96.62 92 ILE A CA 1
ATOM 688 C C . ILE A 1 92 ? -6.005 -5.149 14.541 1.00 96.62 92 ILE A C 1
ATOM 690 O O . ILE A 1 92 ? -4.968 -5.795 14.680 1.00 96.62 92 ILE A O 1
ATOM 694 N N . VAL A 1 93 ? -6.472 -4.717 13.371 1.00 93.38 93 VAL A N 1
ATOM 695 C CA . VAL A 1 93 ? -5.810 -4.926 12.079 1.00 93.38 93 VAL A CA 1
ATOM 696 C C . VAL A 1 93 ? -5.403 -3.574 11.512 1.00 93.38 93 VAL A C 1
ATOM 698 O O . VAL A 1 93 ? -6.206 -2.642 11.476 1.00 93.38 93 VAL A O 1
ATOM 701 N N . VAL A 1 94 ? -4.160 -3.450 11.060 1.00 92.94 94 VAL A N 1
ATOM 702 C CA . VAL A 1 94 ? -3.620 -2.173 10.592 1.00 92.94 94 VAL A CA 1
ATOM 703 C C . VAL A 1 94 ? -2.924 -2.326 9.251 1.00 92.94 94 VAL A C 1
ATOM 705 O O . VAL A 1 94 ? -2.080 -3.204 9.080 1.00 92.94 94 VAL A O 1
ATOM 708 N N . ARG A 1 95 ? -3.246 -1.444 8.305 1.00 86.69 95 ARG A N 1
ATOM 709 C CA . ARG A 1 95 ? -2.474 -1.268 7.080 1.00 86.69 95 ARG A CA 1
ATOM 710 C C . ARG A 1 95 ? -1.148 -0.602 7.414 1.00 86.69 95 ARG A C 1
ATOM 712 O O . ARG A 1 95 ? -1.120 0.441 8.062 1.00 86.69 95 ARG A O 1
ATOM 719 N N . VAL A 1 96 ? -0.073 -1.200 6.920 1.00 83.69 96 VAL A N 1
ATOM 720 C CA . VAL A 1 96 ? 1.261 -0.604 6.943 1.00 83.69 96 VAL A CA 1
ATOM 721 C C . VAL A 1 96 ? 1.656 -0.316 5.502 1.00 83.69 96 VAL A C 1
ATOM 723 O O . VAL A 1 96 ? 1.792 -1.242 4.699 1.00 83.69 96 VAL A O 1
ATOM 726 N N . GLU A 1 97 ? 1.756 0.966 5.170 1.00 72.88 97 GLU A N 1
ATOM 727 C CA . GLU A 1 97 ? 2.152 1.450 3.849 1.00 72.88 97 GLU A CA 1
ATOM 728 C C . GLU A 1 97 ? 3.672 1.378 3.673 1.00 72.88 97 GLU A C 1
ATOM 730 O O . GLU A 1 97 ? 4.144 0.913 2.637 1.00 72.88 97 GLU A O 1
ATOM 735 N N . ASP A 1 98 ? 4.437 1.809 4.679 1.00 71.56 98 ASP A N 1
ATOM 736 C CA . ASP A 1 98 ? 5.895 1.765 4.670 1.00 71.56 98 ASP A CA 1
ATOM 737 C C . ASP A 1 98 ? 6.414 0.522 5.416 1.00 71.56 98 ASP A C 1
ATOM 739 O O . ASP A 1 98 ? 6.245 0.414 6.637 1.00 71.56 98 ASP A O 1
ATOM 743 N N . PRO A 1 99 ? 7.085 -0.422 4.731 1.00 68.56 99 PRO A N 1
ATOM 744 C CA . PRO A 1 99 ? 7.656 -1.604 5.371 1.00 68.56 99 PRO A CA 1
ATOM 745 C C . PRO A 1 99 ? 8.601 -1.293 6.542 1.00 68.56 99 PRO A C 1
ATOM 747 O O . PRO A 1 99 ? 8.684 -2.095 7.473 1.00 68.56 99 PRO A O 1
ATOM 750 N N . GLU A 1 100 ? 9.279 -0.139 6.548 1.00 73.75 100 GLU A N 1
ATOM 751 C CA . GLU A 1 100 ? 10.159 0.274 7.653 1.00 73.75 100 GLU A CA 1
ATOM 752 C C . GLU A 1 100 ? 9.384 0.474 8.966 1.00 73.75 100 GLU A C 1
ATOM 754 O O . GLU A 1 100 ? 9.913 0.270 10.064 1.00 73.75 100 GLU A O 1
ATOM 759 N N . HIS A 1 101 ? 8.096 0.812 8.878 1.00 82.44 101 HIS A N 1
ATOM 760 C CA . HIS A 1 101 ? 7.231 0.978 10.038 1.00 82.44 101 HIS A CA 1
ATOM 761 C C . HIS A 1 101 ? 6.698 -0.350 10.591 1.00 82.44 101 HIS A C 1
ATOM 763 O O . HIS A 1 101 ? 6.174 -0.382 11.704 1.00 82.44 101 HIS A O 1
ATOM 769 N N . GLU A 1 102 ? 6.839 -1.474 9.888 1.00 81.06 102 GLU A N 1
ATOM 770 C CA . GLU A 1 102 ? 6.232 -2.743 10.305 1.00 81.06 102 GLU A CA 1
ATOM 771 C C . GLU A 1 102 ? 6.665 -3.169 11.719 1.00 81.06 102 GLU A C 1
ATOM 773 O O . GLU A 1 102 ? 5.842 -3.608 12.525 1.00 81.06 102 GLU A O 1
ATOM 778 N N . GLU A 1 103 ? 7.937 -2.962 12.069 1.00 83.62 103 GLU A N 1
ATOM 779 C CA . GLU A 1 103 ? 8.471 -3.332 13.383 1.00 83.62 103 GLU A CA 1
ATOM 780 C C . GLU A 1 103 ? 7.848 -2.522 14.531 1.00 83.62 103 GLU A C 1
ATOM 782 O O . GLU A 1 103 ? 7.671 -3.045 15.634 1.00 83.62 103 GLU A O 1
ATOM 787 N N . ARG A 1 104 ? 7.475 -1.249 14.320 1.00 91.94 104 ARG A N 1
ATOM 788 C CA . ARG A 1 104 ? 6.785 -0.482 15.376 1.00 91.94 104 ARG A CA 1
ATOM 789 C C . ARG A 1 104 ? 5.363 -0.993 15.605 1.00 91.94 104 ARG A C 1
ATOM 791 O O . ARG A 1 104 ? 4.946 -1.101 16.755 1.00 91.94 104 ARG A O 1
ATOM 798 N N . PHE A 1 105 ? 4.646 -1.370 14.548 1.00 91.50 105 PHE A N 1
ATOM 799 C CA . PHE A 1 105 ? 3.307 -1.951 14.671 1.00 91.50 105 PHE A CA 1
ATOM 800 C C . PHE A 1 105 ? 3.353 -3.344 15.306 1.00 91.50 105 PHE A C 1
ATOM 802 O O . PHE A 1 105 ? 2.543 -3.658 16.177 1.00 91.50 105 PHE A O 1
ATOM 809 N N . ARG A 1 106 ? 4.362 -4.151 14.963 1.00 86.56 106 ARG A N 1
ATOM 810 C CA . ARG A 1 106 ? 4.599 -5.449 15.604 1.00 86.56 106 ARG A CA 1
ATOM 811 C C . ARG A 1 106 ? 4.834 -5.302 17.109 1.00 86.56 106 ARG A C 1
ATOM 813 O O . ARG A 1 106 ? 4.223 -6.025 17.891 1.00 86.56 106 ARG A O 1
ATOM 820 N N . ARG A 1 107 ? 5.645 -4.321 17.528 1.00 92.12 107 ARG A N 1
ATOM 821 C CA . ARG A 1 107 ? 5.872 -3.996 18.951 1.00 92.12 107 ARG A CA 1
ATOM 822 C C . ARG A 1 107 ? 4.620 -3.493 19.673 1.00 92.12 107 ARG A C 1
ATOM 824 O O . ARG A 1 107 ? 4.485 -3.739 20.868 1.00 92.12 107 ARG A O 1
ATOM 831 N N . LEU A 1 108 ? 3.695 -2.841 18.967 1.00 93.50 108 LEU A N 1
ATOM 832 C CA . LEU A 1 108 ? 2.379 -2.470 19.505 1.00 93.50 108 LEU A CA 1
ATOM 833 C C . LEU A 1 108 ? 1.477 -3.701 19.758 1.00 93.50 108 LEU A C 1
ATOM 835 O O . LEU A 1 108 ? 0.497 -3.620 20.502 1.00 93.50 108 LEU A O 1
ATOM 839 N N . GLY A 1 109 ? 1.810 -4.855 19.170 1.00 90.06 109 GLY A N 1
ATOM 840 C CA . GLY A 1 109 ? 1.064 -6.101 19.326 1.00 90.06 109 GLY A CA 1
ATOM 841 C C . GLY A 1 109 ? -0.276 -6.077 18.592 1.00 90.06 109 GLY A C 1
ATOM 842 O O . GLY A 1 109 ? -1.281 -6.539 19.141 1.00 90.06 109 GLY A O 1
ATOM 843 N N . VAL A 1 110 ? -0.303 -5.477 17.400 1.00 91.88 110 VAL A N 1
ATOM 844 C CA . VAL A 1 110 ? -1.459 -5.461 16.490 1.00 91.88 110 VAL A CA 1
ATOM 845 C C . VAL A 1 110 ? -1.166 -6.314 15.262 1.00 91.88 110 VAL A C 1
ATOM 847 O O . VAL A 1 110 ? -0.006 -6.505 14.896 1.00 91.88 110 VAL A O 1
ATOM 850 N N . GLU A 1 111 ? -2.213 -6.831 14.628 1.00 85.75 111 GLU A N 1
ATOM 851 C CA . GLU A 1 111 ? -2.075 -7.536 13.358 1.00 85.75 111 GLU A CA 1
ATOM 852 C C . GLU A 1 111 ? -1.825 -6.511 12.251 1.00 85.75 111 GLU A C 1
ATOM 854 O O . GLU A 1 111 ? -2.513 -5.492 12.160 1.00 85.75 111 GLU A O 1
ATOM 859 N N . THR A 1 112 ? -0.824 -6.758 11.411 1.00 82.44 112 THR A N 1
ATOM 860 C CA . THR A 1 112 ? -0.477 -5.868 10.306 1.00 82.44 112 THR A CA 1
ATOM 861 C C . THR A 1 112 ? -0.812 -6.512 8.975 1.00 82.44 112 THR A C 1
ATOM 863 O O . THR A 1 112 ? -0.612 -7.709 8.771 1.00 82.44 112 THR A O 1
ATOM 866 N N . VAL A 1 113 ? -1.285 -5.693 8.043 1.00 71.00 113 VAL A N 1
ATOM 867 C CA . VAL A 1 113 ? -1.381 -6.055 6.634 1.00 71.00 113 VAL A CA 1
ATOM 868 C C . VAL A 1 113 ? -0.526 -5.076 5.848 1.00 71.00 113 VAL A C 1
ATOM 870 O O . VAL A 1 113 ? -0.800 -3.878 5.797 1.00 71.00 113 VAL A O 1
ATOM 873 N N . THR A 1 114 ? 0.546 -5.589 5.259 1.00 64.31 114 THR A N 1
ATOM 874 C CA . THR A 1 114 ? 1.427 -4.833 4.367 1.00 64.31 114 THR A CA 1
ATOM 875 C C . THR A 1 114 ? 0.936 -5.042 2.937 1.00 64.31 114 THR A C 1
ATOM 877 O O . THR A 1 114 ? 0.834 -6.177 2.478 1.00 64.31 114 THR A O 1
ATOM 880 N N . PHE A 1 115 ? 0.621 -3.967 2.223 1.00 62.06 115 PHE A N 1
ATOM 881 C CA . PHE A 1 115 ? 0.216 -4.016 0.811 1.00 62.06 115 PHE A CA 1
ATOM 882 C C . PHE A 1 115 ? 1.340 -3.387 -0.060 1.00 62.06 115 PHE A C 1
ATOM 884 O O . PHE A 1 115 ? 2.271 -2.793 0.470 1.00 62.06 115 PHE A O 1
ATOM 891 N N . PRO A 1 116 ? 1.316 -3.467 -1.396 1.00 53.47 116 PRO A N 1
ATOM 892 C CA . PRO A 1 116 ? 1.749 -4.535 -2.309 1.00 53.47 116 PRO A CA 1
ATOM 893 C C . PRO A 1 116 ? 3.235 -4.632 -2.624 1.00 53.47 116 PRO A C 1
ATOM 895 O O . PRO A 1 116 ? 3.668 -5.699 -3.046 1.00 53.47 116 PRO A O 1
ATOM 898 N N . ALA A 1 117 ? 4.019 -3.580 -2.398 1.00 53.00 117 ALA A N 1
ATOM 899 C CA . ALA A 1 117 ? 5.433 -3.557 -2.772 1.00 53.00 117 ALA A CA 1
ATOM 900 C C . ALA A 1 117 ? 6.200 -4.741 -2.153 1.00 53.00 117 ALA A C 1
ATOM 902 O O . ALA A 1 117 ? 6.994 -5.401 -2.818 1.00 53.00 117 ALA A O 1
ATOM 903 N N . LYS A 1 118 ? 5.908 -5.066 -0.884 1.00 54.97 118 LYS A N 1
ATOM 904 C CA . LYS A 1 118 ? 6.504 -6.212 -0.179 1.00 54.97 118 LYS A CA 1
ATOM 905 C C . LYS A 1 118 ? 5.983 -7.553 -0.688 1.00 54.97 118 LYS A C 1
ATOM 907 O O . LYS A 1 118 ? 6.756 -8.497 -0.783 1.00 54.97 118 LYS A O 1
ATOM 912 N N . MET A 1 119 ? 4.698 -7.644 -1.033 1.00 55.19 119 MET A N 1
ATOM 913 C CA . MET A 1 119 ? 4.135 -8.858 -1.636 1.00 55.19 119 MET A CA 1
ATOM 914 C C . MET A 1 119 ? 4.747 -9.120 -3.012 1.00 55.19 119 MET A C 1
ATOM 916 O O . MET A 1 119 ? 5.115 -10.251 -3.295 1.00 55.19 119 MET A O 1
ATOM 920 N N . ILE A 1 120 ? 4.940 -8.078 -3.821 1.00 56.56 120 ILE A N 1
ATOM 921 C CA . ILE A 1 120 ? 5.589 -8.158 -5.132 1.00 56.56 120 ILE A CA 1
ATOM 922 C C . ILE A 1 120 ? 7.067 -8.471 -4.990 1.00 56.56 120 ILE A C 1
ATOM 924 O O . ILE A 1 120 ? 7.560 -9.334 -5.698 1.00 56.56 120 ILE A O 1
ATOM 928 N N . ALA A 1 121 ? 7.778 -7.831 -4.065 1.00 58.31 121 ALA A N 1
ATOM 929 C CA . ALA A 1 121 ? 9.177 -8.152 -3.817 1.00 58.31 121 ALA A CA 1
ATOM 930 C C . ALA A 1 121 ? 9.351 -9.590 -3.314 1.00 58.31 121 ALA A C 1
ATOM 932 O O . ALA A 1 121 ? 10.239 -10.294 -3.784 1.00 58.31 121 ALA A O 1
ATOM 933 N N . ASN A 1 122 ? 8.478 -10.062 -2.420 1.00 58.97 122 ASN A N 1
ATOM 934 C CA . ASN A 1 122 ? 8.478 -11.456 -1.98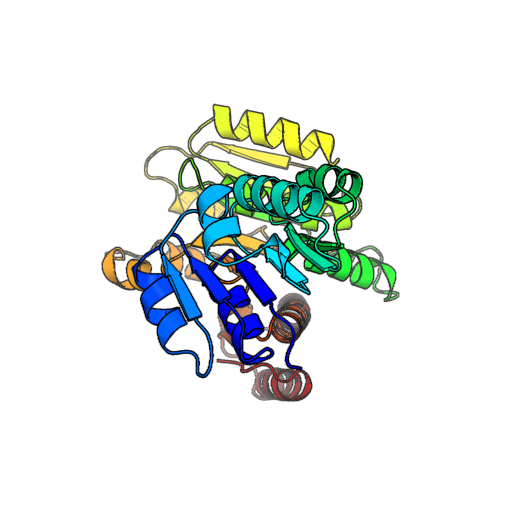5 1.00 58.97 122 ASN A CA 1
ATOM 935 C C . ASN A 1 122 ? 8.169 -12.398 -3.146 1.00 58.97 122 ASN A C 1
ATOM 937 O O . ASN A 1 122 ? 8.888 -13.371 -3.317 1.00 58.97 122 ASN A O 1
ATOM 941 N N . TYR A 1 123 ? 7.169 -12.076 -3.966 1.00 58.09 123 TYR A N 1
ATOM 942 C CA . TYR A 1 123 ? 6.777 -12.862 -5.130 1.00 58.09 123 TYR A CA 1
ATOM 943 C C . TYR A 1 123 ? 7.879 -12.925 -6.195 1.00 58.09 123 TYR A C 1
ATOM 945 O O . TYR A 1 123 ? 8.235 -14.004 -6.651 1.00 58.09 123 TYR A O 1
ATOM 953 N N . ILE A 1 124 ? 8.485 -11.788 -6.539 1.00 57.59 124 ILE A N 1
ATOM 954 C CA . ILE A 1 124 ? 9.666 -11.700 -7.407 1.00 57.59 124 ILE A CA 1
ATOM 955 C C . ILE A 1 124 ? 10.818 -12.506 -6.807 1.00 57.59 124 ILE A C 1
ATOM 957 O O . ILE A 1 124 ? 11.478 -13.265 -7.514 1.00 57.59 124 ILE A O 1
ATOM 961 N N . GLY A 1 125 ? 11.034 -12.384 -5.499 1.00 57.25 125 GLY A N 1
ATOM 962 C CA . GLY A 1 125 ? 12.013 -13.180 -4.773 1.00 57.25 125 GLY A CA 1
ATOM 963 C C . GLY A 1 125 ? 11.715 -14.680 -4.826 1.00 57.25 125 GLY A C 1
ATOM 964 O O . GLY A 1 125 ? 12.645 -15.470 -4.942 1.00 57.25 125 GLY A O 1
ATOM 965 N N . ASP A 1 126 ? 10.449 -15.084 -4.758 1.00 57.38 126 ASP A N 1
ATOM 966 C CA . ASP A 1 126 ? 10.014 -16.478 -4.837 1.00 57.38 126 ASP A CA 1
ATOM 967 C C . ASP A 1 126 ? 10.155 -17.032 -6.253 1.00 57.38 126 ASP A C 1
ATOM 969 O O . ASP A 1 126 ? 10.711 -18.113 -6.395 1.00 57.38 126 ASP A O 1
ATOM 973 N N . LEU A 1 127 ? 9.788 -16.277 -7.294 1.00 54.72 127 LEU A N 1
ATOM 974 C CA . LEU A 1 127 ? 10.030 -16.644 -8.697 1.00 54.72 127 LEU A CA 1
ATOM 975 C C . LEU A 1 127 ? 11.519 -16.868 -8.982 1.00 54.72 127 LEU A C 1
ATOM 977 O O . LEU A 1 127 ? 11.896 -17.818 -9.664 1.00 54.72 127 LEU A O 1
ATOM 981 N N . LEU A 1 128 ? 12.381 -16.023 -8.413 1.00 53.62 128 LEU A N 1
ATOM 982 C CA . LEU A 1 128 ? 13.834 -16.181 -8.493 1.00 53.62 128 LEU A CA 1
ATOM 983 C C . LEU A 1 128 ? 14.355 -17.428 -7.754 1.00 53.62 128 LEU A C 1
ATOM 985 O O . LEU A 1 128 ? 15.482 -17.853 -8.011 1.00 53.62 128 LEU A O 1
ATOM 989 N N . ARG A 1 129 ? 13.579 -17.981 -6.812 1.00 56.53 129 ARG A N 1
ATOM 990 C CA . ARG A 1 129 ? 13.935 -19.148 -5.988 1.00 56.53 129 ARG A CA 1
ATOM 991 C C . ARG A 1 129 ? 13.307 -20.459 -6.474 1.00 56.53 129 ARG A C 1
ATOM 993 O O . ARG A 1 129 ? 13.919 -21.504 -6.264 1.00 56.53 129 ARG A O 1
ATOM 1000 N N . SER A 1 130 ? 12.088 -20.427 -7.016 1.00 53.56 130 SER A N 1
ATOM 1001 C CA . SER A 1 130 ? 11.241 -21.610 -7.229 1.00 53.56 130 SER A CA 1
ATOM 1002 C C . SER A 1 130 ? 11.487 -22.316 -8.553 1.00 53.56 130 SER A C 1
ATOM 1004 O O . SER A 1 130 ? 11.398 -23.542 -8.606 1.00 53.56 130 SER A O 1
ATOM 1006 N N . ASP A 1 131 ? 11.820 -21.575 -9.605 1.00 44.94 131 ASP A N 1
ATOM 1007 C CA . ASP A 1 131 ? 12.061 -22.179 -10.903 1.00 44.94 131 ASP A CA 1
ATOM 1008 C C . ASP A 1 131 ? 13.563 -22.352 -11.098 1.00 44.94 131 ASP A C 1
ATOM 1010 O O . ASP A 1 131 ? 14.332 -21.409 -10.930 1.00 44.94 131 ASP A O 1
ATOM 1014 N N . GLY A 1 132 ? 13.996 -23.531 -11.546 1.00 46.03 132 GLY A N 1
ATOM 1015 C CA . GLY A 1 132 ? 15.330 -23.754 -12.120 1.00 46.03 132 GLY A CA 1
ATOM 1016 C C . GLY A 1 132 ? 15.586 -22.954 -13.409 1.00 46.03 132 GLY A C 1
ATOM 1017 O O . GLY A 1 132 ? 16.286 -23.431 -14.295 1.00 46.03 132 GLY A O 1
ATOM 1018 N N . LEU A 1 133 ? 14.985 -21.769 -13.531 1.00 45.75 133 LEU A N 1
ATOM 1019 C CA . LEU A 1 133 ? 15.371 -20.706 -14.433 1.00 45.75 133 LEU A CA 1
ATOM 1020 C C . LEU A 1 133 ? 16.848 -20.414 -14.180 1.00 45.75 133 LEU A C 1
ATOM 1022 O O . LEU A 1 133 ? 17.263 -20.177 -13.043 1.00 45.75 133 LEU A O 1
ATOM 1026 N N . ASP A 1 134 ? 17.645 -20.459 -15.247 1.00 47.25 134 ASP A N 1
ATOM 1027 C CA . ASP A 1 134 ? 19.075 -20.187 -15.186 1.00 47.25 134 ASP A CA 1
ATOM 1028 C C . ASP A 1 134 ? 19.345 -18.930 -14.362 1.00 47.25 134 ASP A C 1
ATOM 1030 O O . ASP A 1 134 ? 18.577 -17.965 -14.389 1.00 47.25 134 ASP A O 1
ATOM 1034 N N . SER A 1 135 ? 20.487 -18.909 -13.683 1.00 43.56 135 SER A N 1
ATOM 1035 C CA . SER A 1 135 ? 20.965 -17.816 -12.825 1.00 43.56 135 SER A CA 1
ATOM 1036 C C . SER A 1 135 ? 21.023 -16.433 -13.514 1.00 43.56 135 SER A C 1
ATOM 1038 O O . SER A 1 135 ? 21.257 -15.435 -12.824 1.00 43.56 135 SER A O 1
ATOM 1040 N N . ASN A 1 136 ? 20.747 -16.387 -14.823 1.00 43.94 136 ASN A N 1
ATOM 1041 C CA . ASN A 1 136 ? 20.564 -15.231 -15.703 1.00 43.94 136 ASN A CA 1
ATOM 1042 C C . ASN A 1 136 ? 19.123 -14.677 -15.781 1.00 43.94 136 ASN A C 1
ATOM 1044 O O . ASN A 1 136 ? 18.899 -13.656 -16.425 1.00 43.94 136 ASN A O 1
ATOM 1048 N N . SER A 1 137 ? 18.133 -15.305 -15.150 1.00 48.22 137 SER A N 1
ATOM 1049 C CA . SER A 1 137 ? 16.713 -14.966 -15.325 1.00 48.22 137 SER A CA 1
ATOM 1050 C C . SER A 1 137 ? 16.228 -13.953 -14.288 1.00 48.22 137 SER A C 1
ATOM 1052 O O . SER A 1 137 ? 15.289 -14.205 -13.540 1.00 48.22 137 SER A O 1
ATOM 1054 N N . ILE A 1 138 ? 16.879 -12.794 -14.224 1.00 51.78 138 ILE A N 1
ATOM 1055 C CA . ILE A 1 138 ? 16.429 -11.676 -13.387 1.00 51.78 138 ILE A CA 1
ATOM 1056 C C . ILE A 1 138 ? 15.137 -11.113 -14.019 1.00 51.78 138 ILE A C 1
ATOM 1058 O O . ILE A 1 138 ? 15.122 -10.936 -15.239 1.00 51.78 138 ILE A O 1
ATOM 1062 N N . PRO A 1 139 ? 14.045 -10.867 -13.265 1.00 50.78 139 PRO A N 1
ATOM 1063 C CA . PRO A 1 139 ? 12.821 -10.299 -13.836 1.00 50.78 139 PRO A CA 1
ATOM 1064 C C . PRO A 1 139 ? 13.031 -8.858 -14.306 1.00 50.78 139 PRO A C 1
ATOM 1066 O O . PRO A 1 139 ? 12.510 -8.488 -15.350 1.00 50.78 139 PRO A O 1
ATOM 1069 N N . PHE A 1 140 ? 13.849 -8.086 -13.581 1.00 60.72 140 PHE A N 1
ATOM 1070 C CA . PHE A 1 140 ? 14.300 -6.750 -13.976 1.00 60.72 140 PHE A CA 1
ATOM 1071 C C . PHE A 1 140 ? 15.796 -6.608 -13.669 1.00 60.72 140 PHE A C 1
ATOM 1073 O O . PHE A 1 140 ? 16.176 -6.607 -12.500 1.00 60.72 140 PHE A O 1
ATOM 1080 N N . GLY A 1 141 ? 16.664 -6.515 -14.673 1.00 61.84 141 GLY A N 1
ATOM 1081 C CA . GLY A 1 141 ? 18.081 -6.187 -14.483 1.00 61.84 141 GLY A CA 1
ATOM 1082 C C . GLY A 1 141 ? 18.285 -4.718 -14.103 1.00 61.84 141 GLY A C 1
ATOM 1083 O O . GLY A 1 141 ? 19.145 -4.409 -13.279 1.00 61.84 141 GLY A O 1
ATOM 1084 N N . LYS A 1 142 ? 17.441 -3.822 -14.625 1.00 66.81 142 LYS A N 1
ATOM 1085 C CA . LYS A 1 142 ? 17.452 -2.384 -14.345 1.00 66.81 142 LYS A CA 1
ATOM 1086 C C . LYS A 1 142 ? 16.036 -1.835 -14.120 1.00 66.81 142 LYS A C 1
ATOM 1088 O O . LYS A 1 142 ? 15.164 -1.992 -14.972 1.00 66.81 142 LYS A O 1
ATOM 1093 N N . ILE A 1 143 ? 15.813 -1.151 -12.996 1.00 71.75 143 ILE A N 1
ATOM 1094 C CA . ILE A 1 143 ? 14.568 -0.433 -12.677 1.00 71.75 143 ILE A CA 1
ATOM 1095 C C . ILE A 1 143 ? 14.828 1.070 -12.732 1.00 71.75 143 ILE A C 1
ATOM 1097 O O . ILE A 1 143 ? 15.628 1.585 -11.958 1.00 71.75 143 ILE A O 1
ATOM 1101 N N . LEU A 1 144 ? 14.123 1.785 -13.601 1.00 71.81 144 LEU A N 1
ATOM 1102 C CA . LEU A 1 144 ? 14.205 3.235 -13.727 1.00 71.81 144 LEU A CA 1
ATOM 1103 C C . LEU A 1 144 ? 13.104 3.922 -12.907 1.00 71.81 144 LEU A C 1
ATOM 1105 O O . LEU A 1 144 ? 11.917 3.632 -13.065 1.00 71.81 144 LEU A O 1
ATOM 1109 N N . VAL A 1 145 ? 13.491 4.887 -12.073 1.00 73.62 145 VAL A N 1
ATOM 1110 C CA . VAL A 1 145 ? 12.582 5.685 -11.243 1.00 73.62 145 VAL A CA 1
ATOM 1111 C C . VAL A 1 145 ? 12.780 7.178 -11.526 1.00 73.62 145 VAL A C 1
ATOM 1113 O O . VAL A 1 145 ? 13.714 7.805 -11.011 1.00 73.62 145 VAL A O 1
ATOM 1116 N N . PRO A 1 146 ? 11.900 7.794 -12.331 1.00 68.81 146 PRO A N 1
ATOM 1117 C CA . PRO A 1 146 ? 11.887 9.239 -12.516 1.00 68.81 146 PRO A CA 1
ATOM 1118 C C . PRO A 1 146 ? 11.299 9.940 -11.278 1.00 68.81 146 PRO A C 1
ATOM 1120 O O . PRO A 1 146 ? 10.102 9.847 -11.007 1.00 68.81 146 PRO A O 1
ATOM 1123 N N . LEU A 1 147 ? 12.115 10.694 -10.537 1.00 69.50 147 LEU A N 1
ATOM 1124 C CA . LEU A 1 147 ? 11.689 11.507 -9.390 1.00 69.50 147 LEU A CA 1
ATOM 1125 C C . LEU A 1 147 ? 11.151 12.862 -9.859 1.00 69.50 147 LEU A C 1
ATOM 1127 O O . LEU A 1 147 ? 11.761 13.916 -9.679 1.00 69.50 147 LEU A O 1
ATOM 1131 N N . ILE A 1 148 ? 9.989 12.836 -10.504 1.00 61.25 148 ILE A N 1
ATOM 1132 C CA . ILE A 1 148 ? 9.328 14.048 -10.988 1.00 61.25 148 ILE A CA 1
ATOM 1133 C C . ILE A 1 148 ? 8.424 14.587 -9.865 1.00 61.25 148 ILE A C 1
ATOM 1135 O O . ILE A 1 148 ? 7.264 14.205 -9.742 1.00 61.25 148 ILE A O 1
ATOM 1139 N N . GLY A 1 149 ? 8.962 15.484 -9.029 1.00 54.66 149 GLY A N 1
ATOM 1140 C CA . GLY A 1 149 ? 8.225 16.181 -7.960 1.00 54.66 149 GLY A CA 1
ATOM 1141 C C . GLY A 1 149 ? 8.551 15.718 -6.526 1.00 54.66 149 GLY A C 1
ATOM 1142 O O . GLY A 1 149 ? 8.634 14.529 -6.235 1.00 54.66 149 GLY A O 1
ATOM 1143 N N . LYS A 1 150 ? 8.684 16.686 -5.601 1.00 50.25 150 LYS A N 1
ATOM 1144 C CA . LYS A 1 150 ? 9.405 16.554 -4.310 1.00 50.25 150 LYS A CA 1
ATOM 1145 C C . LYS A 1 150 ? 8.828 15.623 -3.230 1.00 50.25 150 LYS A C 1
ATOM 1147 O O . LYS A 1 150 ? 9.566 15.176 -2.365 1.00 50.25 150 LYS A O 1
ATOM 1152 N N . VAL A 1 151 ? 7.517 15.387 -3.181 1.00 49.97 151 VAL A N 1
ATOM 1153 C CA . VAL A 1 151 ? 6.883 14.707 -2.016 1.00 49.97 151 VAL A CA 1
ATOM 1154 C C . VAL A 1 151 ? 6.540 13.238 -2.305 1.00 49.97 151 VAL A C 1
ATOM 1156 O O . VAL A 1 151 ? 6.285 12.462 -1.392 1.00 49.97 151 VAL A O 1
ATOM 1159 N N . ARG A 1 152 ? 6.525 12.839 -3.580 1.00 51.78 152 ARG A N 1
ATOM 1160 C CA . ARG A 1 152 ? 5.817 11.634 -4.063 1.00 51.78 152 ARG A CA 1
ATOM 1161 C C . ARG A 1 152 ? 6.744 10.616 -4.729 1.00 51.78 152 ARG A C 1
ATOM 1163 O O . ARG A 1 152 ? 6.622 9.414 -4.524 1.00 51.78 152 ARG A O 1
ATOM 1170 N N . ALA A 1 153 ? 7.804 11.124 -5.351 1.00 58.97 153 ALA A N 1
ATOM 1171 C CA . ALA A 1 153 ? 8.938 10.373 -5.874 1.00 58.97 153 ALA A CA 1
ATOM 1172 C C . ALA A 1 153 ? 9.573 9.374 -4.877 1.00 58.97 153 ALA A C 1
ATOM 1174 O O . ALA A 1 153 ? 10.157 8.367 -5.272 1.00 58.97 153 ALA A O 1
ATOM 1175 N N . GLU A 1 154 ? 9.440 9.618 -3.571 1.00 66.19 154 GLU A N 1
ATOM 1176 C CA . GLU A 1 154 ? 9.954 8.724 -2.534 1.00 66.19 154 GLU A CA 1
ATOM 1177 C C . GLU A 1 154 ? 9.287 7.346 -2.516 1.00 66.19 154 GLU A C 1
ATOM 1179 O O . GLU A 1 154 ? 9.974 6.356 -2.272 1.00 66.19 154 GLU A O 1
ATOM 1184 N N . LYS A 1 155 ? 7.986 7.262 -2.811 1.00 63.03 155 LYS A N 1
ATOM 1185 C CA . LYS A 1 155 ? 7.246 5.995 -2.752 1.00 63.03 155 LYS A CA 1
ATOM 1186 C C . LYS A 1 155 ? 7.645 5.054 -3.888 1.00 63.03 155 LYS A C 1
ATOM 1188 O O . LYS A 1 155 ? 7.990 3.905 -3.627 1.00 63.03 155 LYS A O 1
ATOM 1193 N N . ALA A 1 156 ? 7.673 5.563 -5.122 1.00 67.44 156 ALA A N 1
ATOM 1194 C CA . ALA A 1 156 ? 8.142 4.815 -6.294 1.00 67.44 156 ALA A CA 1
ATOM 1195 C C . ALA A 1 156 ? 9.587 4.323 -6.111 1.00 67.44 156 ALA A C 1
ATOM 1197 O O . ALA A 1 156 ? 9.920 3.189 -6.448 1.00 67.44 156 ALA A O 1
ATOM 1198 N N . PHE A 1 157 ? 10.434 5.158 -5.505 1.00 75.94 157 PHE A N 1
ATOM 1199 C CA . PHE A 1 157 ? 11.809 4.796 -5.197 1.00 75.94 157 PHE A CA 1
ATOM 1200 C C . PHE A 1 157 ? 11.920 3.681 -4.145 1.00 75.94 157 PHE A C 1
ATOM 1202 O O . PHE A 1 157 ? 12.648 2.714 -4.360 1.00 75.94 157 PHE A O 1
ATOM 1209 N N . LYS A 1 158 ? 11.182 3.775 -3.030 1.00 73.50 158 LYS A N 1
ATOM 1210 C CA . LYS A 1 158 ? 11.154 2.730 -1.990 1.00 73.50 158 LYS A CA 1
ATOM 1211 C C . LYS A 1 158 ? 10.681 1.382 -2.545 1.00 73.50 158 LYS A C 1
ATOM 1213 O O . LYS A 1 158 ? 11.235 0.344 -2.201 1.00 73.50 158 LYS A O 1
ATOM 1218 N N . GLU A 1 159 ? 9.704 1.397 -3.443 1.00 69.62 159 GLU A N 1
ATOM 1219 C CA . GLU A 1 159 ? 9.192 0.200 -4.114 1.00 69.62 159 GLU A CA 1
ATOM 1220 C C . GLU A 1 159 ? 10.222 -0.417 -5.069 1.00 69.62 159 GLU A C 1
ATOM 1222 O O . GLU A 1 159 ? 10.454 -1.625 -5.018 1.00 69.62 159 GLU A O 1
ATOM 1227 N N . ALA A 1 160 ? 10.922 0.408 -5.856 1.00 73.94 160 ALA A N 1
ATOM 1228 C CA . ALA A 1 160 ? 12.037 -0.049 -6.683 1.00 73.94 160 ALA A CA 1
ATOM 1229 C C . ALA A 1 160 ? 13.154 -0.686 -5.846 1.00 73.94 160 ALA A C 1
ATOM 1231 O O . ALA A 1 160 ? 13.653 -1.750 -6.206 1.00 73.94 160 ALA A O 1
ATOM 1232 N N . LEU A 1 161 ? 13.515 -0.077 -4.710 1.00 77.31 161 LEU A N 1
ATOM 1233 C CA . LEU A 1 161 ? 14.494 -0.648 -3.783 1.00 77.31 161 LEU A CA 1
ATOM 1234 C C . LEU A 1 161 ? 14.033 -1.988 -3.216 1.00 77.31 161 LEU A C 1
ATOM 1236 O O . LEU A 1 161 ? 14.825 -2.921 -3.135 1.00 77.31 161 LEU A O 1
ATOM 1240 N N . LEU A 1 162 ? 12.762 -2.102 -2.844 1.00 72.69 162 LEU A N 1
ATOM 1241 C CA . LEU A 1 162 ? 12.217 -3.328 -2.282 1.00 72.69 162 LEU A CA 1
ATOM 1242 C C . LEU A 1 162 ? 12.224 -4.466 -3.310 1.00 72.69 162 LEU A C 1
ATOM 1244 O O . LEU A 1 162 ? 12.719 -5.552 -3.011 1.00 72.69 162 LEU A O 1
ATOM 1248 N N . ILE A 1 163 ? 11.782 -4.197 -4.541 1.00 70.62 163 ILE A N 1
ATOM 1249 C CA . ILE A 1 163 ? 11.867 -5.148 -5.656 1.00 70.62 163 ILE A CA 1
ATOM 1250 C C . ILE A 1 163 ? 13.329 -5.534 -5.926 1.00 70.62 163 ILE A C 1
ATOM 1252 O O . ILE A 1 163 ? 13.649 -6.718 -6.023 1.00 70.62 163 ILE A O 1
ATOM 1256 N N . ALA A 1 164 ? 14.231 -4.553 -6.003 1.00 74.75 164 ALA A N 1
ATOM 1257 C CA . ALA A 1 164 ? 15.639 -4.799 -6.287 1.00 74.75 164 ALA A CA 1
ATOM 1258 C C . ALA A 1 164 ? 16.343 -5.570 -5.159 1.00 74.75 164 ALA A C 1
ATOM 1260 O O . ALA A 1 164 ? 17.168 -6.439 -5.435 1.00 74.75 164 ALA A O 1
ATOM 1261 N N . SER A 1 165 ? 15.995 -5.327 -3.894 1.00 74.50 165 SER A N 1
ATOM 1262 C CA . SER A 1 165 ? 16.562 -6.052 -2.747 1.00 74.50 165 SER A CA 1
ATOM 1263 C C . SER A 1 165 ? 16.245 -7.550 -2.786 1.00 74.50 165 SER A C 1
ATOM 1265 O O . SER A 1 165 ? 17.084 -8.367 -2.410 1.00 74.50 165 SER A O 1
ATOM 1267 N N . ALA A 1 166 ? 15.090 -7.934 -3.342 1.00 69.06 166 ALA A N 1
ATOM 1268 C CA . ALA A 1 166 ? 14.713 -9.335 -3.515 1.00 69.06 166 ALA A CA 1
ATOM 1269 C C . ALA A 1 166 ? 15.551 -10.066 -4.584 1.00 69.06 166 ALA A C 1
ATOM 1271 O O . ALA A 1 166 ? 15.546 -11.296 -4.636 1.00 69.06 166 ALA A O 1
ATOM 1272 N N . SER A 1 167 ? 16.300 -9.327 -5.412 1.00 66.88 167 SER A N 1
ATOM 1273 C CA . SER A 1 167 ? 17.136 -9.873 -6.489 1.00 66.88 167 SER A CA 1
ATOM 1274 C C . SER A 1 167 ? 18.539 -10.323 -6.054 1.00 66.88 167 SER A C 1
ATOM 1276 O O . SER A 1 167 ? 19.311 -10.794 -6.893 1.00 66.88 167 SER A O 1
ATOM 1278 N N . ASN A 1 168 ? 18.904 -10.166 -4.773 1.00 69.25 168 ASN A N 1
ATOM 1279 C CA . ASN A 1 168 ? 20.257 -10.414 -4.249 1.00 69.25 168 ASN A CA 1
ATOM 1280 C C . ASN A 1 168 ? 21.361 -9.636 -5.000 1.00 69.25 168 ASN A C 1
ATOM 1282 O O . ASN A 1 168 ? 22.408 -10.189 -5.336 1.00 69.25 168 ASN A O 1
ATOM 1286 N N . GLY A 1 169 ? 21.121 -8.349 -5.279 1.00 69.00 169 GLY A N 1
ATOM 1287 C CA . GLY A 1 169 ? 22.104 -7.444 -5.893 1.00 69.00 169 GLY A CA 1
ATOM 1288 C C . GLY A 1 169 ? 22.254 -7.585 -7.410 1.00 69.00 169 GLY A C 1
ATOM 1289 O O . GLY A 1 169 ? 23.168 -7.002 -7.990 1.00 69.00 169 GLY A O 1
ATOM 1290 N N . LYS A 1 170 ? 21.372 -8.353 -8.056 1.00 70.12 170 LYS A N 1
ATOM 1291 C CA . LYS A 1 170 ? 21.354 -8.532 -9.512 1.00 70.12 170 LYS A CA 1
ATOM 1292 C C . LYS A 1 170 ? 20.564 -7.446 -10.249 1.00 70.12 170 LYS A C 1
ATOM 1294 O O . LYS A 1 170 ? 20.817 -7.211 -11.424 1.00 70.12 170 LYS A O 1
ATOM 1299 N N . THR A 1 171 ? 19.619 -6.806 -9.567 1.00 70.69 171 THR A N 1
ATOM 1300 C CA . THR A 1 171 ? 18.832 -5.683 -10.077 1.00 70.69 171 THR A CA 1
ATOM 1301 C C . THR A 1 171 ? 19.465 -4.368 -9.656 1.00 70.69 171 THR A C 1
ATOM 1303 O O . THR A 1 171 ? 19.743 -4.137 -8.479 1.00 70.69 171 THR A O 1
ATOM 1306 N N . VAL A 1 172 ? 19.639 -3.488 -10.629 1.00 80.94 172 VAL A N 1
ATOM 1307 C CA . VAL A 1 172 ? 20.109 -2.120 -10.459 1.00 80.94 172 VAL A CA 1
ATOM 1308 C C . VAL A 1 172 ? 18.914 -1.172 -10.440 1.00 80.94 172 VAL A C 1
ATOM 1310 O O . VAL A 1 172 ? 17.973 -1.349 -11.211 1.00 80.94 172 VAL A O 1
ATOM 1313 N N . VAL A 1 173 ? 18.953 -0.138 -9.601 1.00 82.06 173 VAL A N 1
ATOM 1314 C CA . VAL A 1 173 ? 17.983 0.962 -9.651 1.00 82.06 173 VAL A CA 1
ATOM 1315 C C . VAL A 1 173 ? 18.657 2.196 -10.257 1.00 82.06 173 VAL A C 1
ATOM 1317 O O . VAL A 1 173 ? 19.734 2.605 -9.832 1.00 82.06 173 VAL A O 1
ATOM 1320 N N . GLU A 1 174 ? 18.031 2.795 -11.262 1.00 83.25 174 GLU A N 1
ATOM 1321 C CA . GLU A 1 174 ? 18.425 4.072 -11.853 1.00 83.25 174 GLU A CA 1
ATOM 1322 C C . GLU A 1 174 ? 17.426 5.149 -11.448 1.00 83.25 174 GLU A C 1
ATOM 1324 O O . GLU A 1 174 ? 16.214 4.969 -11.552 1.00 83.25 174 GLU A O 1
ATOM 1329 N N . VAL A 1 175 ? 17.929 6.286 -10.979 1.00 79.62 175 VAL A N 1
ATOM 1330 C CA . VAL A 1 175 ? 17.108 7.389 -10.487 1.00 79.62 175 VAL A CA 1
ATOM 1331 C C . VAL A 1 175 ? 17.425 8.648 -11.265 1.00 79.62 175 VAL A C 1
ATOM 1333 O O . VAL A 1 175 ? 18.579 9.056 -11.382 1.00 79.62 175 VAL A O 1
ATOM 1336 N N . ILE A 1 176 ? 16.373 9.298 -11.755 1.00 76.62 176 ILE A N 1
ATOM 1337 C CA . ILE A 1 176 ? 16.465 10.574 -12.461 1.00 76.62 176 ILE A CA 1
ATOM 1338 C C . ILE A 1 176 ? 15.809 11.649 -11.599 1.00 76.62 176 ILE A C 1
ATOM 1340 O O . ILE A 1 176 ? 14.616 11.560 -11.328 1.00 76.62 176 ILE A O 1
ATOM 1344 N N . SER A 1 177 ? 16.550 12.681 -11.195 1.00 75.56 177 SER A N 1
ATOM 1345 C CA . SER A 1 177 ? 15.990 13.842 -10.484 1.00 75.56 177 SER A CA 1
ATOM 1346 C C . SER A 1 177 ? 16.693 15.126 -10.898 1.00 75.56 177 SER A C 1
ATOM 1348 O O . SER A 1 177 ? 17.884 15.118 -11.185 1.00 75.56 177 SER A O 1
ATOM 1350 N N . SER A 1 178 ? 15.977 16.248 -10.886 1.00 72.81 178 SER A N 1
ATOM 1351 C CA . SER A 1 178 ? 16.575 17.585 -11.000 1.00 72.81 178 SER A CA 1
ATOM 1352 C C . SER A 1 178 ? 17.194 18.081 -9.684 1.00 72.81 178 SER A C 1
ATOM 1354 O O . SER A 1 178 ? 17.843 19.123 -9.670 1.00 72.81 178 SER A O 1
ATOM 1356 N N . ASP A 1 179 ? 16.973 17.383 -8.565 1.00 75.88 179 ASP A N 1
ATOM 1357 C CA . ASP A 1 179 ? 17.440 17.781 -7.235 1.00 75.88 179 ASP A CA 1
ATOM 1358 C C . ASP A 1 179 ? 18.592 16.881 -6.756 1.00 75.88 179 ASP A C 1
ATOM 1360 O O . ASP A 1 179 ? 18.416 15.723 -6.371 1.00 75.88 179 ASP A O 1
ATOM 1364 N N . ILE A 1 180 ? 19.804 17.442 -6.732 1.00 78.50 180 ILE A N 1
ATOM 1365 C CA . ILE A 1 180 ? 21.013 16.733 -6.292 1.00 78.50 180 ILE A CA 1
ATOM 1366 C C . ILE A 1 180 ? 20.948 16.285 -4.823 1.00 78.50 180 ILE A C 1
ATOM 1368 O O . ILE A 1 180 ? 21.575 15.293 -4.444 1.00 78.50 180 ILE A O 1
ATOM 1372 N N . MET A 1 181 ? 20.195 16.996 -3.978 1.00 76.94 181 MET A N 1
ATOM 1373 C CA . MET A 1 181 ? 20.030 16.627 -2.575 1.00 76.94 181 MET A CA 1
ATOM 1374 C C . MET A 1 181 ? 19.064 15.454 -2.423 1.00 76.94 181 MET A C 1
ATOM 1376 O O . MET A 1 181 ? 19.263 14.631 -1.529 1.00 76.94 181 MET A O 1
ATOM 1380 N N . GLU A 1 182 ? 18.061 15.332 -3.296 1.00 75.06 182 GLU A N 1
ATOM 1381 C CA . GLU A 1 182 ? 17.221 14.131 -3.358 1.00 75.06 182 GLU A CA 1
ATOM 1382 C C . GLU A 1 182 ? 18.028 12.908 -3.793 1.00 75.06 182 GLU A C 1
ATOM 1384 O O . GLU A 1 182 ? 17.958 11.878 -3.121 1.00 75.06 182 GLU A O 1
ATOM 1389 N N . LEU A 1 183 ? 18.860 13.035 -4.834 1.00 80.19 183 LEU A N 1
ATOM 1390 C CA . LEU A 1 183 ? 19.725 11.950 -5.319 1.00 80.19 183 LEU A CA 1
ATOM 1391 C C . LEU A 1 183 ? 20.651 11.413 -4.216 1.00 80.19 183 LEU A C 1
ATOM 1393 O O . LEU A 1 183 ? 20.724 10.203 -3.996 1.00 80.19 183 LEU A O 1
ATOM 1397 N N . ARG A 1 184 ? 21.287 12.305 -3.444 1.00 82.62 184 ARG A N 1
ATOM 1398 C CA . ARG A 1 184 ? 22.148 11.922 -2.308 1.00 82.62 184 ARG A CA 1
ATOM 1399 C C . ARG A 1 184 ? 21.397 11.185 -1.203 1.00 82.62 184 ARG A C 1
ATOM 1401 O O . ARG A 1 184 ? 21.929 10.237 -0.629 1.00 82.62 184 ARG A O 1
ATOM 1408 N N . LYS A 1 185 ? 20.170 11.614 -0.887 1.00 83.31 185 LYS A N 1
ATOM 1409 C CA . LYS A 1 185 ? 19.321 10.914 0.091 1.00 83.31 185 LYS A CA 1
ATOM 1410 C C . LYS A 1 185 ? 18.985 9.507 -0.401 1.00 83.31 185 LYS A C 1
ATOM 1412 O O . LYS A 1 185 ? 19.085 8.558 0.368 1.00 83.31 185 LYS A O 1
ATOM 1417 N N . LYS A 1 186 ? 18.638 9.366 -1.683 1.00 84.62 186 LYS A N 1
ATOM 1418 C CA . LYS A 1 186 ? 18.286 8.073 -2.287 1.00 84.62 186 LYS A CA 1
ATOM 1419 C C . LYS A 1 186 ? 19.485 7.118 -2.336 1.00 84.62 186 LYS A C 1
ATOM 1421 O O . LYS A 1 186 ? 19.343 5.944 -2.016 1.00 84.62 186 LYS A O 1
ATOM 1426 N N . GLU A 1 187 ? 20.682 7.638 -2.594 1.00 84.94 187 GLU A N 1
ATOM 1427 C CA . GLU A 1 187 ? 21.956 6.907 -2.485 1.00 84.94 187 GLU A CA 1
ATOM 1428 C C . GLU A 1 187 ? 22.232 6.334 -1.090 1.00 84.94 187 GLU A C 1
ATOM 1430 O O . GLU A 1 187 ? 22.855 5.277 -0.975 1.00 84.94 187 GLU A O 1
ATOM 1435 N N . ALA A 1 188 ? 21.846 7.043 -0.026 1.00 82.44 188 ALA A N 1
ATOM 1436 C CA . ALA A 1 188 ? 21.994 6.543 1.339 1.00 82.44 188 ALA A CA 1
ATOM 1437 C C . ALA A 1 188 ? 21.023 5.382 1.595 1.00 82.44 188 ALA A C 1
ATOM 1439 O O . ALA A 1 188 ? 21.457 4.310 2.007 1.00 82.44 188 ALA A O 1
ATOM 1440 N N . MET A 1 189 ? 19.748 5.563 1.233 1.00 82.56 189 MET A N 1
ATOM 1441 C CA . MET A 1 189 ? 18.709 4.535 1.371 1.00 82.56 189 MET A CA 1
ATOM 1442 C C . MET A 1 189 ? 19.055 3.252 0.600 1.00 82.56 189 MET A C 1
ATOM 1444 O O . MET A 1 189 ? 18.947 2.158 1.140 1.00 82.56 189 MET A O 1
ATOM 1448 N N . ALA A 1 190 ? 19.529 3.366 -0.647 1.00 84.69 190 ALA A N 1
ATOM 1449 C CA . ALA A 1 190 ? 19.905 2.203 -1.455 1.00 84.69 190 ALA A CA 1
ATOM 1450 C C . ALA A 1 190 ? 21.082 1.417 -0.852 1.00 84.69 190 ALA A C 1
ATOM 1452 O O . ALA A 1 190 ? 21.092 0.186 -0.882 1.00 84.69 190 ALA A O 1
ATOM 1453 N N . ARG A 1 191 ? 22.056 2.123 -0.260 1.00 85.62 191 ARG A N 1
ATOM 1454 C CA . ARG A 1 191 ? 23.196 1.501 0.429 1.00 85.62 191 ARG A CA 1
ATOM 1455 C C . ARG A 1 191 ? 22.775 0.723 1.670 1.00 85.62 191 ARG A C 1
ATOM 1457 O O . ARG A 1 191 ? 23.334 -0.343 1.907 1.00 85.62 191 ARG A O 1
ATOM 1464 N N . GLU A 1 192 ? 21.805 1.224 2.431 1.00 83.50 192 GLU A N 1
ATOM 1465 C CA . GLU A 1 192 ? 21.285 0.539 3.623 1.00 83.50 192 GLU A CA 1
ATOM 1466 C C . GLU A 1 192 ? 20.645 -0.812 3.283 1.00 83.50 192 GLU A C 1
ATOM 1468 O O . GLU A 1 192 ? 20.818 -1.776 4.025 1.00 83.50 192 GLU A O 1
ATOM 1473 N N . VAL A 1 193 ? 19.978 -0.908 2.129 1.00 77.44 193 VAL A N 1
ATOM 1474 C CA . VAL A 1 193 ? 19.336 -2.146 1.654 1.00 77.44 193 VAL A CA 1
ATOM 1475 C C . VAL A 1 193 ? 20.209 -2.981 0.705 1.00 77.44 193 VAL A C 1
ATOM 1477 O O . VAL A 1 193 ? 19.758 -4.005 0.199 1.00 77.44 193 VAL A O 1
ATOM 1480 N N . GLY A 1 194 ? 21.456 -2.567 0.451 1.00 80.31 194 GLY A N 1
ATOM 1481 C CA . GLY A 1 194 ? 22.400 -3.298 -0.404 1.00 80.31 194 GLY A CA 1
ATOM 1482 C C . GLY A 1 194 ? 22.040 -3.321 -1.895 1.00 80.31 194 GLY A C 1
ATOM 1483 O O . GLY A 1 194 ? 22.442 -4.242 -2.605 1.00 80.31 194 GLY A O 1
ATOM 1484 N N . VAL A 1 195 ? 21.288 -2.330 -2.379 1.00 83.81 195 VAL A N 1
ATOM 1485 C CA . VAL A 1 195 ? 20.859 -2.227 -3.782 1.00 83.81 195 VAL A CA 1
ATOM 1486 C C . VAL A 1 195 ? 21.809 -1.306 -4.564 1.00 83.81 195 VAL A C 1
ATOM 1488 O O . VAL A 1 195 ? 22.035 -0.169 -4.139 1.00 83.81 195 VAL A O 1
ATOM 1491 N N . PRO A 1 196 ? 22.357 -1.741 -5.716 1.00 83.31 196 PRO A N 1
ATOM 1492 C CA . PRO A 1 196 ? 23.122 -0.865 -6.600 1.00 83.31 196 PRO A CA 1
ATOM 1493 C C . PRO A 1 196 ? 22.247 0.272 -7.145 1.00 83.31 196 PRO A C 1
ATOM 1495 O O . PRO A 1 196 ? 21.204 0.017 -7.750 1.00 83.31 196 PRO A O 1
ATOM 1498 N N . LEU A 1 197 ? 22.686 1.520 -6.953 1.00 87.88 197 LEU A N 1
ATOM 1499 C CA . LEU A 1 197 ? 21.966 2.718 -7.385 1.00 87.88 197 LEU A CA 1
ATOM 1500 C C . LEU A 1 197 ? 22.821 3.585 -8.310 1.00 87.88 197 LEU A C 1
ATOM 1502 O O . LEU A 1 197 ? 23.943 3.942 -7.945 1.00 87.88 197 LEU A O 1
ATOM 1506 N N . PHE A 1 198 ? 22.263 3.994 -9.449 1.00 84.38 198 PHE A N 1
ATOM 1507 C CA . PHE A 1 198 ? 22.845 5.015 -10.321 1.00 84.38 198 PHE A CA 1
ATOM 1508 C C . PHE A 1 198 ? 21.953 6.252 -10.366 1.00 84.38 198 PHE A C 1
ATOM 1510 O O . PHE A 1 198 ? 20.741 6.169 -10.552 1.00 84.38 198 PHE A O 1
ATOM 1517 N N . ASN A 1 199 ? 22.575 7.412 -10.186 1.00 81.94 199 ASN A N 1
ATOM 1518 C CA . ASN A 1 199 ? 21.897 8.695 -10.115 1.00 81.94 199 ASN A CA 1
ATOM 1519 C C . ASN A 1 199 ? 22.194 9.529 -11.358 1.00 81.94 199 ASN A C 1
ATOM 1521 O O . ASN A 1 199 ? 23.354 9.728 -11.722 1.00 81.94 199 ASN A O 1
ATOM 1525 N N . HIS A 1 200 ? 21.147 10.101 -11.941 1.00 78.81 200 HIS A N 1
ATOM 1526 C CA . HIS A 1 200 ? 21.235 10.990 -13.089 1.00 78.81 200 HIS A CA 1
ATOM 1527 C C . HIS A 1 200 ? 20.587 12.334 -12.754 1.00 78.81 200 HIS A C 1
ATOM 1529 O O . HIS A 1 200 ? 19.398 12.414 -12.429 1.00 78.81 200 HIS A O 1
ATOM 1535 N N . LEU A 1 201 ? 21.391 13.400 -12.816 1.00 74.00 201 LEU A N 1
ATOM 1536 C CA . LEU A 1 201 ? 20.923 14.762 -12.592 1.00 74.00 201 LEU A CA 1
ATOM 1537 C C . LEU A 1 201 ? 20.240 15.284 -13.855 1.00 74.00 201 LEU A C 1
ATOM 1539 O O . LEU A 1 201 ? 20.854 15.357 -14.917 1.00 74.00 201 LEU A O 1
ATOM 1543 N N . LEU A 1 202 ? 18.980 15.678 -13.717 1.00 65.69 202 LEU A N 1
ATOM 1544 C CA . LEU A 1 202 ? 18.202 16.237 -14.805 1.00 65.69 202 LEU A CA 1
ATOM 1545 C C . LEU A 1 202 ? 18.563 17.709 -15.049 1.00 65.69 202 LEU A C 1
ATOM 1547 O O . LEU A 1 202 ? 18.354 18.554 -14.178 1.00 65.69 202 LEU A O 1
ATOM 1551 N N . GLU A 1 203 ? 19.017 18.030 -16.259 1.00 62.50 203 GLU A N 1
ATOM 1552 C CA . GLU A 1 203 ? 19.104 19.415 -16.736 1.00 62.50 203 GLU A CA 1
ATOM 1553 C C . GLU A 1 203 ? 17.704 19.948 -17.116 1.00 62.50 203 GLU A C 1
ATOM 1555 O O . GLU A 1 203 ? 16.890 19.233 -17.713 1.00 62.50 203 GLU A O 1
ATOM 1560 N N . GLU A 1 204 ? 17.405 21.211 -16.780 1.00 52.47 204 GLU A N 1
ATOM 1561 C CA . GLU A 1 204 ? 16.111 21.842 -17.086 1.00 52.47 204 GLU A CA 1
ATOM 1562 C C . GLU A 1 204 ? 15.744 21.715 -18.576 1.00 52.47 204 GLU A C 1
ATOM 1564 O O . GLU A 1 204 ? 16.548 21.978 -19.468 1.00 52.47 204 GLU A O 1
ATOM 1569 N N . GLY A 1 205 ? 14.503 21.303 -18.855 1.00 50.38 205 GLY A N 1
ATOM 1570 C CA . GLY A 1 205 ? 13.981 21.171 -20.220 1.00 50.38 205 GLY A CA 1
ATOM 1571 C C . GLY A 1 205 ? 14.397 19.902 -20.978 1.00 50.38 205 GLY A C 1
ATOM 1572 O O . GLY A 1 205 ? 13.862 19.666 -22.059 1.00 50.38 205 GLY A O 1
ATOM 1573 N N . LYS A 1 206 ? 15.270 19.049 -20.418 1.00 56.06 206 LYS A N 1
ATOM 1574 C CA . LYS A 1 206 ? 15.776 17.825 -21.078 1.00 56.06 206 LYS A CA 1
ATOM 1575 C C . LYS A 1 206 ? 15.218 16.505 -20.539 1.00 56.06 206 LYS A C 1
ATOM 1577 O O . LYS A 1 206 ? 15.727 15.446 -20.892 1.00 56.06 206 LYS A O 1
ATOM 1582 N N . LEU A 1 207 ? 14.142 16.535 -19.745 1.00 52.78 207 LEU A N 1
ATOM 1583 C CA . LEU A 1 207 ? 13.492 15.331 -19.194 1.00 52.78 207 LEU A CA 1
ATOM 1584 C C . LEU A 1 207 ? 13.293 14.232 -20.241 1.00 52.78 207 LEU A C 1
ATOM 1586 O O . LEU A 1 207 ? 13.616 13.075 -20.008 1.00 52.78 207 LEU A O 1
ATOM 1590 N N . ILE A 1 208 ? 12.798 14.612 -21.413 1.00 50.34 208 ILE A N 1
ATOM 1591 C CA . ILE A 1 208 ? 12.501 13.678 -22.495 1.00 50.34 208 ILE A CA 1
ATOM 1592 C C . ILE A 1 208 ? 13.781 13.098 -23.101 1.00 50.34 208 ILE A C 1
ATOM 1594 O O . ILE A 1 208 ? 13.846 11.897 -23.327 1.00 50.34 208 ILE A O 1
ATOM 1598 N N . GLU A 1 209 ? 14.784 13.927 -23.392 1.00 54.19 209 GLU A N 1
ATOM 1599 C CA . GLU A 1 209 ? 16.043 13.480 -24.007 1.00 54.19 209 GLU A CA 1
ATOM 1600 C C . GLU A 1 209 ? 16.823 12.559 -23.074 1.00 54.19 209 GLU A C 1
ATOM 1602 O O . GLU A 1 209 ? 17.336 11.530 -23.506 1.00 54.19 209 GLU A O 1
ATOM 1607 N N . MET A 1 210 ? 16.842 12.899 -21.788 1.00 55.62 210 MET A N 1
ATOM 1608 C CA . MET A 1 210 ? 17.537 12.119 -20.780 1.00 55.62 210 MET A CA 1
ATOM 1609 C C . MET A 1 210 ? 16.788 10.825 -20.456 1.00 55.62 210 MET A C 1
ATOM 1611 O O . MET A 1 210 ? 17.398 9.770 -20.357 1.00 55.62 210 MET A O 1
ATOM 1615 N N . LEU A 1 211 ? 15.454 10.851 -20.381 1.00 53.22 211 LEU A N 1
ATOM 1616 C CA . LEU A 1 211 ? 14.701 9.603 -20.306 1.00 53.22 211 LEU A CA 1
ATOM 1617 C C . LEU A 1 211 ? 15.010 8.734 -21.533 1.00 53.22 211 LEU A C 1
ATOM 1619 O O . LEU A 1 211 ? 15.384 7.587 -21.359 1.00 53.22 211 LEU A O 1
ATOM 1623 N N . LYS A 1 212 ? 14.985 9.260 -22.764 1.00 53.88 212 LYS A N 1
ATOM 1624 C CA . LYS A 1 212 ? 15.326 8.479 -23.974 1.00 53.88 212 LYS A CA 1
ATOM 1625 C C . LYS A 1 212 ? 16.712 7.816 -23.913 1.00 53.88 212 LYS A C 1
ATOM 1627 O O . LYS A 1 212 ? 16.855 6.679 -24.362 1.00 53.88 212 LYS A O 1
ATOM 1632 N N . SER A 1 213 ? 17.720 8.485 -23.349 1.00 57.75 213 SER A N 1
ATOM 1633 C CA . SER A 1 213 ? 19.074 7.929 -23.214 1.00 57.75 213 SER A CA 1
ATOM 1634 C C . SER A 1 213 ? 19.230 6.895 -22.094 1.00 57.75 213 SER A C 1
ATOM 1636 O O . SER A 1 213 ? 20.283 6.286 -22.013 1.00 57.75 213 SER A O 1
ATOM 1638 N N . HIS A 1 214 ? 18.224 6.688 -21.244 1.00 57.81 214 HIS A N 1
ATOM 1639 C CA . HIS A 1 214 ? 18.255 5.688 -20.163 1.00 57.81 214 HIS A CA 1
ATOM 1640 C C . HIS A 1 214 ? 17.170 4.613 -20.316 1.00 57.81 214 HIS A C 1
ATOM 1642 O O . HIS A 1 214 ? 17.313 3.484 -19.859 1.00 57.81 214 HIS A O 1
ATOM 1648 N N . LEU A 1 215 ? 16.098 4.946 -21.031 1.00 52.69 215 LEU A N 1
ATOM 1649 C CA . LEU A 1 215 ? 14.952 4.089 -21.310 1.00 52.69 215 LEU A CA 1
ATOM 1650 C C . LEU A 1 215 ? 15.296 2.837 -22.117 1.00 52.69 215 LEU A C 1
ATOM 1652 O O . LEU A 1 215 ? 14.650 1.817 -21.933 1.00 52.69 215 LEU A O 1
ATOM 1656 N N . HIS A 1 216 ? 16.273 2.901 -23.021 1.00 50.34 216 HIS A N 1
ATOM 1657 C CA . HIS A 1 216 ? 16.605 1.778 -23.903 1.00 50.34 216 HIS A CA 1
ATOM 1658 C C . HIS A 1 216 ? 17.293 0.608 -23.182 1.00 50.34 216 HIS A C 1
ATOM 1660 O O . HIS A 1 216 ? 17.383 -0.475 -23.752 1.00 50.34 216 HIS A O 1
ATOM 1666 N N . GLU A 1 217 ? 17.766 0.821 -21.951 1.00 53.88 217 GLU A N 1
ATOM 1667 C CA . GLU A 1 217 ? 18.429 -0.195 -21.123 1.00 53.88 217 GLU A CA 1
ATOM 1668 C C . GLU A 1 217 ? 17.623 -0.560 -19.864 1.00 53.88 217 GLU A C 1
ATOM 1670 O O . GLU A 1 217 ? 18.120 -1.311 -19.025 1.00 53.88 217 GLU A O 1
ATOM 1675 N N . ALA A 1 218 ? 16.436 0.026 -19.670 1.00 49.75 218 ALA A N 1
ATOM 1676 C CA . ALA A 1 218 ? 15.618 -0.184 -18.479 1.00 49.75 218 ALA A CA 1
ATOM 1677 C C . ALA A 1 218 ? 14.606 -1.314 -18.698 1.00 49.75 218 ALA A C 1
ATOM 1679 O O . ALA A 1 218 ? 13.834 -1.276 -19.649 1.00 49.75 218 ALA A O 1
ATOM 1680 N N . ASP A 1 219 ? 14.554 -2.276 -17.776 1.00 51.38 219 ASP A N 1
ATOM 1681 C CA . ASP A 1 219 ? 13.617 -3.407 -17.846 1.00 51.38 219 ASP A CA 1
ATOM 1682 C C . ASP A 1 219 ? 12.253 -3.078 -17.209 1.00 51.38 219 ASP A C 1
ATOM 1684 O O . ASP A 1 219 ? 11.225 -3.667 -17.548 1.00 51.38 219 ASP A O 1
ATOM 1688 N N . CYS A 1 220 ? 12.222 -2.127 -16.272 1.00 59.78 220 CYS A N 1
ATOM 1689 C CA . CYS A 1 220 ? 11.009 -1.671 -15.593 1.00 59.78 220 CYS A CA 1
ATOM 1690 C C . CYS A 1 220 ? 11.080 -0.180 -15.292 1.00 59.78 220 CYS A C 1
ATOM 1692 O O . CYS A 1 220 ? 12.133 0.335 -14.917 1.00 59.78 220 CYS A O 1
ATOM 1694 N N . ILE A 1 221 ? 9.948 0.510 -15.424 1.00 61.00 221 ILE A N 1
ATOM 1695 C CA . ILE A 1 221 ? 9.821 1.924 -15.081 1.00 61.00 221 ILE A CA 1
ATOM 1696 C C . ILE A 1 221 ? 8.697 2.072 -14.061 1.00 61.00 221 ILE A C 1
ATOM 1698 O O . ILE A 1 221 ? 7.553 1.704 -14.337 1.00 61.00 221 ILE A O 1
ATOM 1702 N N . ILE A 1 222 ? 9.009 2.648 -12.900 1.00 61.75 222 ILE A N 1
ATOM 1703 C CA . ILE A 1 222 ? 8.026 2.904 -11.838 1.00 61.75 222 ILE A CA 1
ATOM 1704 C C . ILE A 1 222 ? 7.766 4.410 -11.748 1.00 61.75 222 ILE A C 1
ATOM 1706 O O . ILE A 1 222 ? 8.692 5.193 -11.528 1.00 61.75 222 ILE A O 1
ATOM 1710 N N . ILE A 1 223 ? 6.502 4.813 -11.913 1.00 59.88 223 ILE A N 1
ATOM 1711 C CA . ILE A 1 223 ? 6.049 6.212 -11.863 1.00 59.88 223 ILE A CA 1
ATOM 1712 C C . ILE A 1 223 ? 4.860 6.337 -10.895 1.00 59.88 223 ILE A C 1
ATOM 1714 O O . ILE A 1 223 ? 3.965 5.493 -10.872 1.00 59.88 223 ILE A O 1
ATOM 1718 N N . ASP A 1 224 ? 4.832 7.408 -10.102 1.00 53.56 224 ASP A N 1
ATOM 1719 C CA . ASP A 1 224 ? 3.738 7.727 -9.173 1.00 53.56 224 ASP A CA 1
ATOM 1720 C C . ASP A 1 224 ? 2.743 8.724 -9.823 1.00 53.56 224 ASP A C 1
ATOM 1722 O O . ASP A 1 224 ? 3.151 9.847 -10.124 1.00 53.56 224 ASP A O 1
ATOM 1726 N N . ASP A 1 225 ? 1.471 8.356 -10.082 1.00 51.84 225 ASP A N 1
ATOM 1727 C CA . ASP A 1 225 ? 0.437 9.286 -10.605 1.00 51.84 225 ASP A CA 1
ATOM 1728 C C . ASP A 1 225 ? -1.024 8.951 -10.209 1.00 51.84 225 ASP A C 1
ATOM 1730 O O . ASP A 1 225 ? -1.673 8.044 -10.735 1.00 51.84 225 ASP A O 1
ATOM 1734 N N . GLU A 1 226 ? -1.624 9.793 -9.363 1.00 42.47 226 GLU A N 1
ATOM 1735 C CA . GLU A 1 226 ? -3.021 9.669 -8.933 1.00 42.47 226 GLU A CA 1
ATOM 1736 C C . GLU A 1 226 ? -4.082 10.021 -9.995 1.00 42.47 226 GLU A C 1
ATOM 1738 O O . GLU A 1 226 ? -5.261 9.721 -9.781 1.00 42.47 226 GLU A O 1
ATOM 1743 N N . LYS A 1 227 ? -3.747 10.648 -11.134 1.00 41.12 227 LYS A N 1
ATOM 1744 C CA . LYS A 1 227 ? -4.759 11.030 -12.137 1.00 41.12 227 LYS A CA 1
ATOM 1745 C C . LYS A 1 227 ? -4.262 10.880 -13.571 1.00 41.12 227 LYS A C 1
ATOM 1747 O O . LYS A 1 227 ? -3.953 11.862 -14.241 1.00 41.12 227 LYS A O 1
ATOM 1752 N N . ILE A 1 228 ? -4.505 9.695 -14.121 1.00 45.03 228 ILE A N 1
ATOM 1753 C CA . ILE A 1 228 ? -4.539 9.445 -15.573 1.00 45.03 228 ILE A CA 1
ATOM 1754 C C . ILE A 1 228 ? -5.512 10.411 -16.308 1.00 45.03 228 ILE A C 1
ATOM 1756 O O . ILE A 1 228 ? -5.359 10.686 -17.488 1.00 45.03 228 ILE A O 1
ATOM 1760 N N . ALA A 1 229 ? -6.470 11.051 -15.624 1.00 37.28 229 ALA A N 1
ATOM 1761 C CA . ALA A 1 229 ? -7.323 12.097 -16.214 1.00 37.28 229 ALA A CA 1
ATOM 1762 C C . ALA A 1 229 ? -6.649 13.489 -16.357 1.00 37.28 229 ALA A C 1
ATOM 1764 O O . ALA A 1 229 ? -7.181 14.371 -17.035 1.00 37.28 229 ALA A O 1
ATOM 1765 N N . LEU A 1 230 ? -5.506 13.718 -15.698 1.00 35.28 230 LEU A N 1
ATOM 1766 C CA . LEU A 1 230 ? -4.669 14.916 -15.846 1.00 35.28 230 LEU A CA 1
ATOM 1767 C C . LEU A 1 230 ? -3.674 14.754 -17.007 1.00 35.28 230 LEU A C 1
ATOM 1769 O O . LEU A 1 230 ? -3.281 15.753 -17.604 1.00 35.28 230 LEU A O 1
ATOM 1773 N N . ILE A 1 231 ? -3.352 13.508 -17.369 1.00 39.88 231 ILE A N 1
ATOM 1774 C CA . ILE A 1 231 ? -2.654 13.131 -18.603 1.00 39.88 231 ILE A CA 1
ATOM 1775 C C . ILE A 1 231 ? -3.472 13.648 -19.806 1.00 39.88 231 ILE A C 1
ATOM 1777 O O . ILE A 1 231 ? -2.952 14.425 -20.590 1.00 39.88 231 ILE A O 1
ATOM 1781 N N . ASP A 1 232 ? -4.789 13.456 -19.876 1.00 38.22 232 ASP A N 1
ATOM 1782 C CA . ASP A 1 232 ? -5.594 14.024 -20.983 1.00 38.22 232 ASP A CA 1
ATOM 1783 C C . ASP A 1 232 ? -5.666 15.568 -21.037 1.00 38.22 232 ASP A C 1
ATOM 1785 O O . ASP A 1 232 ? -5.877 16.142 -22.107 1.00 38.22 232 ASP A O 1
ATOM 1789 N N . ARG A 1 233 ? -5.501 16.272 -19.904 1.00 34.12 233 ARG A N 1
ATOM 1790 C CA . ARG A 1 233 ? -5.705 17.738 -19.812 1.00 34.12 233 ARG A CA 1
ATOM 1791 C C . ARG A 1 233 ? -4.425 18.577 -19.771 1.00 34.12 233 ARG A C 1
ATOM 1793 O O . ARG A 1 233 ? -4.467 19.736 -20.174 1.00 34.12 233 ARG A O 1
ATOM 1800 N N . LEU A 1 234 ? -3.305 18.021 -19.309 1.00 33.41 234 LEU A N 1
ATOM 1801 C CA . LEU A 1 234 ? -1.980 18.657 -19.364 1.00 33.41 234 LEU A CA 1
ATOM 1802 C C . LEU A 1 234 ? -1.198 18.287 -20.634 1.00 33.41 234 LEU A C 1
ATOM 1804 O O . LEU A 1 234 ? -0.252 18.993 -20.980 1.00 33.41 234 LEU A O 1
ATOM 1808 N N . LEU A 1 235 ? -1.577 17.226 -21.362 1.00 44.81 235 LEU A N 1
ATOM 1809 C CA . LEU A 1 235 ? -0.865 16.758 -22.559 1.00 44.81 235 LEU A CA 1
ATOM 1810 C C . LEU A 1 235 ? -1.195 17.540 -23.838 1.00 44.81 235 LEU A C 1
ATOM 1812 O O . LEU A 1 235 ? -1.502 16.986 -24.897 1.00 44.81 235 LEU A O 1
ATOM 1816 N N . HIS A 1 236 ? -0.953 18.844 -23.812 1.00 39.12 236 HIS A N 1
ATOM 1817 C CA . HIS A 1 236 ? -0.435 19.481 -25.016 1.00 39.12 236 HIS A CA 1
ATOM 1818 C C . HIS A 1 236 ? 1.056 19.117 -25.156 1.00 39.12 236 HIS A C 1
ATOM 1820 O O . HIS A 1 236 ? 1.925 19.787 -24.613 1.00 39.12 236 HIS A O 1
ATOM 1826 N N . ARG A 1 237 ? 1.321 18.046 -25.931 1.00 39.28 237 ARG A N 1
ATOM 1827 C CA . ARG A 1 237 ? 2.634 17.502 -26.371 1.00 39.28 237 ARG A CA 1
ATOM 1828 C C . ARG A 1 237 ? 3.394 16.573 -25.395 1.00 39.28 237 ARG A C 1
ATOM 1830 O O . ARG A 1 237 ? 4.489 16.864 -24.944 1.00 39.28 237 ARG A O 1
ATOM 1837 N N . ASN A 1 238 ? 2.832 15.378 -25.206 1.00 45.47 238 ASN A N 1
ATOM 1838 C CA . ASN A 1 238 ? 3.469 14.052 -25.328 1.00 45.47 238 ASN A CA 1
ATOM 1839 C C . ASN A 1 238 ? 4.924 13.831 -24.875 1.00 45.47 238 ASN A C 1
ATOM 1841 O O . ASN A 1 238 ? 5.791 13.563 -25.701 1.00 45.47 238 ASN A O 1
ATOM 1845 N N . VAL A 1 239 ? 5.142 13.753 -23.560 1.00 41.31 239 VAL A N 1
ATOM 1846 C CA . VAL A 1 239 ? 6.296 13.040 -22.980 1.00 41.31 239 VAL A CA 1
ATOM 1847 C C . VAL A 1 239 ? 6.034 11.535 -23.022 1.00 41.31 239 VAL A C 1
ATOM 1849 O O . VAL A 1 239 ? 6.809 10.831 -23.639 1.00 41.31 239 VAL A O 1
ATOM 1852 N N . ILE A 1 240 ? 4.900 11.037 -22.512 1.00 42.53 240 ILE A N 1
ATOM 1853 C CA . ILE A 1 240 ? 4.586 9.593 -22.475 1.00 42.53 240 ILE A CA 1
ATOM 1854 C C . ILE A 1 240 ? 4.561 8.973 -23.879 1.00 42.53 240 ILE A C 1
ATOM 1856 O O . ILE A 1 240 ? 5.262 8.003 -24.101 1.00 42.53 240 ILE A O 1
ATOM 1860 N N . LEU A 1 241 ? 3.897 9.576 -24.873 1.00 41.12 241 LEU A N 1
ATOM 1861 C CA . LEU A 1 241 ? 3.947 9.082 -26.263 1.00 41.12 241 LEU A CA 1
ATOM 1862 C C . LEU A 1 241 ? 5.335 9.218 -26.923 1.00 41.12 241 LEU A C 1
ATOM 1864 O O . LEU A 1 241 ? 5.632 8.489 -27.864 1.00 41.12 241 LEU A O 1
ATOM 1868 N N . GLN A 1 242 ? 6.195 10.138 -26.467 1.00 41.62 242 GLN A N 1
ATOM 1869 C CA . GLN A 1 242 ? 7.590 10.203 -26.920 1.00 41.62 242 GLN A CA 1
ATOM 1870 C C . GLN A 1 242 ? 8.470 9.175 -26.206 1.00 41.62 242 GLN A C 1
ATOM 1872 O O . GLN A 1 242 ? 9.331 8.607 -26.867 1.00 41.62 242 GLN A O 1
ATOM 1877 N N . LEU A 1 243 ? 8.232 8.895 -24.922 1.00 43.56 243 LEU A N 1
ATOM 1878 C CA . LEU A 1 243 ? 8.814 7.776 -24.183 1.00 43.56 243 LEU A CA 1
ATOM 1879 C C . LEU A 1 243 ? 8.398 6.472 -24.877 1.00 43.56 243 LEU A C 1
ATOM 1881 O O . LEU A 1 243 ? 9.270 5.790 -25.382 1.00 43.56 243 LEU A O 1
ATOM 1885 N N . MET A 1 244 ? 7.099 6.217 -25.081 1.00 42.53 244 MET A N 1
ATOM 1886 C CA . MET A 1 244 ? 6.527 5.054 -25.792 1.00 42.53 244 MET A CA 1
ATOM 1887 C C . MET A 1 244 ? 7.096 4.823 -27.199 1.00 42.53 244 MET A C 1
ATOM 1889 O O . MET A 1 244 ? 7.166 3.688 -27.643 1.00 42.53 244 MET A O 1
ATOM 1893 N N . ARG A 1 245 ? 7.489 5.884 -27.918 1.00 40.38 245 ARG A N 1
ATOM 1894 C CA . ARG A 1 245 ? 8.133 5.787 -29.246 1.00 40.38 245 ARG A CA 1
ATOM 1895 C C . ARG A 1 245 ? 9.640 5.527 -29.190 1.00 40.38 245 ARG A C 1
ATOM 1897 O O . ARG A 1 245 ? 10.256 5.361 -30.236 1.00 40.38 245 ARG A O 1
ATOM 1904 N N . SER A 1 246 ? 10.228 5.596 -28.002 1.00 37.41 246 SER A N 1
ATOM 1905 C CA . SER A 1 246 ? 11.676 5.575 -27.777 1.00 37.41 246 SER A CA 1
ATOM 1906 C C . SER A 1 246 ? 12.121 4.484 -26.806 1.00 37.41 246 SER A C 1
ATOM 1908 O O . SER A 1 246 ? 13.323 4.330 -26.613 1.00 37.41 246 SER A O 1
ATOM 1910 N N . VAL A 1 247 ? 11.187 3.767 -26.172 1.00 38.19 247 VAL A N 1
ATOM 1911 C CA . VAL A 1 247 ? 11.505 2.606 -25.342 1.00 38.19 247 VAL A CA 1
ATOM 1912 C C . VAL A 1 247 ? 11.419 1.349 -26.197 1.00 38.19 247 VAL A C 1
ATOM 1914 O O . VAL A 1 247 ? 10.390 1.100 -26.821 1.00 38.19 247 VAL A O 1
ATOM 1917 N N . SER A 1 248 ? 12.490 0.561 -26.208 1.00 37.38 248 SER A N 1
ATOM 1918 C CA . SER A 1 248 ? 12.549 -0.741 -26.881 1.00 37.38 248 SER A CA 1
ATOM 1919 C C . SER A 1 248 ? 11.734 -1.813 -26.142 1.00 37.38 248 SER A C 1
ATOM 1921 O O . SER A 1 248 ? 11.342 -2.804 -26.739 1.00 37.38 248 SER A O 1
ATOM 1923 N N . CYS A 1 249 ? 11.484 -1.611 -24.844 1.00 46.34 249 CYS A N 1
ATOM 1924 C CA . CYS A 1 249 ? 10.784 -2.527 -23.942 1.00 46.34 249 CYS A CA 1
ATOM 1925 C C . CYS A 1 249 ? 10.569 -1.816 -22.592 1.00 46.34 249 CYS A C 1
ATOM 1927 O O . CYS A 1 249 ? 11.535 -1.308 -22.033 1.00 46.34 249 CYS A O 1
ATOM 1929 N N . PRO A 1 250 ? 9.326 -1.632 -22.101 1.00 47.19 250 PRO A N 1
ATOM 1930 C CA . PRO A 1 250 ? 9.194 -1.653 -20.640 1.00 47.19 250 PRO A CA 1
ATOM 1931 C C . PRO A 1 250 ? 7.849 -2.178 -20.107 1.00 47.19 250 PRO A C 1
ATOM 1933 O O . PRO A 1 250 ? 6.772 -1.970 -20.677 1.00 47.19 250 PRO A O 1
ATOM 1936 N N . VAL A 1 251 ? 7.910 -2.731 -18.895 1.00 43.88 251 VAL A N 1
ATOM 1937 C CA . VAL A 1 251 ? 6.781 -2.681 -17.956 1.00 43.88 251 VAL A CA 1
ATOM 1938 C C . VAL A 1 251 ? 6.702 -1.268 -17.389 1.00 43.88 251 VAL A C 1
ATOM 1940 O O . VAL A 1 251 ? 7.659 -0.796 -16.769 1.00 43.88 251 VAL A O 1
ATOM 1943 N N . LEU A 1 252 ? 5.565 -0.595 -17.580 1.00 46.22 252 LEU A N 1
ATOM 1944 C CA . LEU A 1 252 ? 5.259 0.665 -16.909 1.00 46.22 252 LEU A CA 1
ATOM 1945 C C . LEU A 1 252 ? 4.346 0.380 -15.713 1.00 46.22 252 LEU A C 1
ATOM 1947 O O . LEU A 1 252 ? 3.170 0.048 -15.874 1.00 46.22 252 LEU A O 1
ATOM 1951 N N . VAL A 1 253 ? 4.875 0.563 -14.506 1.00 48.25 253 VAL A N 1
ATOM 1952 C CA . VAL A 1 253 ? 4.085 0.520 -13.274 1.00 48.25 253 VAL A CA 1
ATOM 1953 C C . VAL A 1 253 ? 3.696 1.948 -12.907 1.00 48.25 253 VAL A C 1
ATOM 1955 O O . VAL A 1 253 ? 4.513 2.708 -12.388 1.00 48.25 253 VAL A O 1
ATOM 1958 N N . ALA A 1 254 ? 2.446 2.316 -13.189 1.00 39.03 254 ALA A N 1
ATOM 1959 C CA . ALA A 1 254 ? 1.868 3.589 -12.771 1.00 39.03 254 ALA A CA 1
ATOM 1960 C C . ALA A 1 254 ? 1.024 3.390 -11.502 1.00 39.03 254 ALA A C 1
ATOM 1962 O O . ALA A 1 254 ? 0.018 2.674 -11.509 1.00 39.03 254 ALA A O 1
ATOM 1963 N N . ARG A 1 255 ? 1.418 4.030 -10.397 1.00 37.34 255 ARG A N 1
ATOM 1964 C CA . ARG A 1 255 ? 0.623 4.035 -9.162 1.00 37.34 255 ARG A CA 1
ATOM 1965 C C . ARG A 1 255 ? -0.529 5.019 -9.328 1.00 37.34 255 ARG A C 1
ATOM 1967 O O . ARG A 1 255 ? -0.295 6.213 -9.274 1.00 37.34 255 ARG A O 1
ATOM 1974 N N . THR A 1 256 ? -1.761 4.535 -9.476 1.00 31.08 2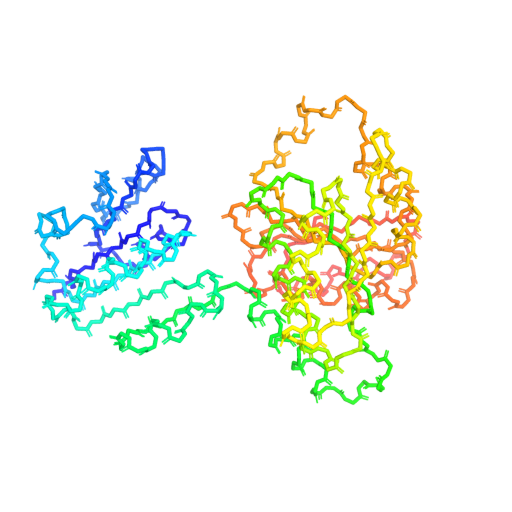56 THR A N 1
ATOM 1975 C CA . THR A 1 256 ? -2.945 5.353 -9.145 1.00 31.08 256 THR A CA 1
ATOM 1976 C C . THR A 1 256 ? -3.215 5.231 -7.645 1.00 31.08 256 THR A C 1
ATOM 1978 O O . THR A 1 256 ? -2.573 4.425 -6.977 1.00 31.08 256 THR A O 1
ATOM 1981 N N . CYS A 1 257 ? -4.194 5.945 -7.081 1.00 29.94 257 CYS A N 1
ATOM 1982 C CA . CYS A 1 257 ? -4.636 5.827 -5.673 1.00 29.94 257 CYS A CA 1
ATOM 1983 C C . CYS A 1 257 ? -5.005 4.383 -5.219 1.00 29.94 257 CYS A C 1
ATOM 1985 O O . CYS A 1 257 ? -5.491 4.167 -4.111 1.00 29.94 257 CYS A O 1
ATOM 1987 N N . ASN A 1 258 ? -4.838 3.401 -6.110 1.00 36.03 258 ASN A N 1
ATOM 1988 C CA . ASN A 1 258 ? -4.911 1.964 -5.954 1.00 36.03 258 ASN A CA 1
ATOM 1989 C C . ASN A 1 258 ? -3.636 1.347 -6.556 1.00 36.03 258 ASN A C 1
ATOM 1991 O O . ASN A 1 258 ? -3.368 1.522 -7.747 1.00 36.03 258 ASN A O 1
ATOM 1995 N N . TYR A 1 259 ? -2.884 0.592 -5.763 1.00 41.84 259 TYR A N 1
ATOM 1996 C CA . TYR A 1 259 ? -1.711 -0.128 -6.247 1.00 41.84 259 TYR A CA 1
ATOM 1997 C C . TYR A 1 259 ? -2.037 -1.029 -7.445 1.00 41.84 259 TYR A C 1
ATOM 1999 O O . TYR A 1 259 ? -3.002 -1.788 -7.394 1.00 41.84 259 TYR A O 1
ATOM 2007 N N . TYR A 1 260 ? -1.237 -0.915 -8.508 1.00 49.44 260 TYR A N 1
ATOM 2008 C CA . TYR A 1 260 ? -1.271 -1.745 -9.719 1.00 49.44 260 TYR A CA 1
ATOM 2009 C C . TYR A 1 260 ? -2.619 -1.879 -10.439 1.00 49.44 260 TYR A C 1
ATOM 2011 O O . TYR A 1 260 ? -2.697 -2.703 -11.335 1.00 49.44 260 TYR A O 1
ATOM 2019 N N . ARG A 1 261 ? -3.667 -1.099 -10.113 1.00 41.25 261 ARG A N 1
ATOM 2020 C CA . ARG A 1 261 ? -5.033 -1.257 -10.674 1.00 41.25 261 ARG A CA 1
ATOM 2021 C C . ARG A 1 261 ? -5.072 -1.335 -12.203 1.00 41.25 261 ARG A C 1
ATOM 2023 O O . ARG A 1 261 ? -5.935 -2.017 -12.741 1.00 41.25 261 ARG A O 1
ATOM 2030 N N . HIS A 1 262 ? -4.167 -0.622 -12.863 1.00 46.31 262 HIS A N 1
ATOM 2031 C CA . HIS A 1 262 ? -3.951 -0.706 -14.297 1.00 46.31 262 HIS A CA 1
ATOM 2032 C C . HIS A 1 262 ? -2.464 -0.952 -14.536 1.00 46.31 262 HIS A C 1
ATOM 2034 O O . HIS A 1 262 ? -1.633 -0.139 -14.124 1.00 46.31 262 HIS A O 1
ATOM 2040 N N . ILE A 1 263 ? -2.134 -2.070 -15.171 1.00 53.09 263 ILE A N 1
ATOM 2041 C CA . ILE A 1 263 ? -0.763 -2.404 -15.560 1.00 53.09 263 ILE A CA 1
ATOM 2042 C C . ILE A 1 263 ? -0.657 -2.175 -17.061 1.00 53.09 263 ILE A C 1
ATOM 2044 O O . ILE A 1 263 ? -1.448 -2.733 -17.813 1.00 53.09 263 ILE A O 1
ATOM 2048 N N . LEU A 1 264 ? 0.295 -1.353 -17.503 1.00 53.50 264 LEU A N 1
ATOM 2049 C CA . LEU A 1 264 ? 0.573 -1.175 -18.925 1.00 53.50 264 LEU A CA 1
ATOM 2050 C C . LEU A 1 264 ? 1.840 -1.947 -19.279 1.00 53.50 264 LEU A C 1
ATOM 2052 O O . LEU A 1 264 ? 2.923 -1.658 -18.765 1.00 53.50 264 LEU A O 1
ATOM 2056 N N . VAL A 1 265 ? 1.698 -2.903 -20.187 1.00 57.22 265 VAL A N 1
ATOM 2057 C CA . VAL A 1 265 ? 2.814 -3.681 -20.716 1.00 57.22 265 VAL A CA 1
ATOM 2058 C C . VAL A 1 265 ? 3.001 -3.345 -22.175 1.00 57.22 265 VAL A C 1
ATOM 2060 O O . VAL A 1 265 ? 2.048 -3.355 -22.953 1.00 57.22 265 VAL A O 1
ATOM 2063 N N . LEU A 1 266 ? 4.241 -3.063 -22.545 1.00 53.41 266 LEU A N 1
ATOM 2064 C CA . LEU A 1 266 ? 4.634 -2.871 -23.928 1.00 53.41 266 LEU A CA 1
ATOM 2065 C C . LEU A 1 266 ? 5.285 -4.155 -24.434 1.00 53.41 266 LEU A C 1
ATOM 2067 O O . LEU A 1 266 ? 6.200 -4.665 -23.791 1.00 53.41 266 LEU A O 1
ATOM 2071 N N . LEU A 1 267 ? 4.789 -4.678 -25.557 1.00 55.91 267 LEU A N 1
ATOM 2072 C CA . LEU A 1 267 ? 5.265 -5.939 -26.129 1.00 55.91 267 LEU A CA 1
ATOM 2073 C C . LEU A 1 267 ? 5.746 -5.773 -27.569 1.00 55.91 267 LEU A C 1
ATOM 2075 O O . LEU A 1 267 ? 5.071 -5.160 -28.401 1.00 55.91 267 LEU A O 1
ATOM 2079 N N . ASP A 1 268 ? 6.879 -6.407 -27.847 1.00 59.75 268 ASP A N 1
ATOM 2080 C CA . ASP A 1 268 ? 7.370 -6.774 -29.176 1.00 59.75 268 ASP A CA 1
ATOM 2081 C C . ASP A 1 268 ? 7.353 -8.313 -29.341 1.00 59.75 268 ASP A C 1
ATOM 2083 O O . ASP A 1 268 ? 6.821 -9.034 -28.491 1.00 59.75 268 ASP A O 1
ATOM 2087 N N . SER A 1 269 ? 7.916 -8.833 -30.434 1.00 62.50 269 SER A N 1
ATOM 2088 C CA . SER A 1 269 ? 7.962 -10.273 -30.740 1.00 62.50 269 SER A CA 1
ATOM 2089 C C . SER A 1 269 ? 9.096 -11.024 -30.032 1.00 62.50 269 SER A C 1
ATOM 2091 O O . SER A 1 269 ? 9.342 -12.194 -30.335 1.00 62.50 269 SER A O 1
ATOM 2093 N N . SER A 1 270 ? 9.797 -10.388 -29.090 1.00 59.75 270 SER A N 1
ATOM 2094 C CA . SER A 1 270 ? 10.916 -11.009 -28.384 1.00 59.75 270 SER A CA 1
ATOM 2095 C C . SER A 1 270 ? 10.465 -11.975 -27.280 1.00 59.75 270 SER A C 1
ATOM 2097 O O . SER A 1 270 ? 9.422 -11.815 -26.641 1.00 59.75 270 SER A O 1
ATOM 2099 N N . GLU A 1 271 ? 11.313 -12.962 -26.977 1.00 56.50 271 GLU A N 1
ATOM 2100 C CA . GLU A 1 271 ? 11.115 -13.862 -25.829 1.00 56.50 271 GLU A CA 1
ATOM 2101 C C . GLU A 1 271 ? 11.138 -13.112 -24.484 1.00 56.50 271 GLU A C 1
ATOM 2103 O O . GLU A 1 271 ? 10.527 -13.546 -23.505 1.00 56.50 271 GLU A O 1
ATOM 2108 N N . VAL A 1 272 ? 11.814 -11.960 -24.428 1.00 51.94 272 VAL A N 1
ATOM 2109 C CA . VAL A 1 272 ? 11.861 -11.096 -23.241 1.00 51.94 272 VAL A CA 1
ATOM 2110 C C . VAL A 1 272 ? 10.489 -10.471 -22.985 1.00 51.94 272 VAL A C 1
ATOM 2112 O O . VAL A 1 272 ? 10.000 -10.533 -21.857 1.00 51.94 272 VAL A O 1
ATOM 2115 N N . SER A 1 273 ? 9.830 -9.962 -24.029 1.00 58.19 273 SER A N 1
ATOM 2116 C CA . SER A 1 273 ? 8.454 -9.456 -23.959 1.00 58.19 273 SER A CA 1
ATOM 2117 C C . SER A 1 273 ? 7.468 -10.531 -23.495 1.00 58.19 273 SER A C 1
ATOM 2119 O O . SER A 1 273 ? 6.620 -10.264 -22.643 1.00 58.19 273 SER A O 1
ATOM 2121 N N . GLU A 1 274 ? 7.607 -11.777 -23.965 1.00 61.41 274 GLU A N 1
ATOM 2122 C CA . GLU A 1 274 ? 6.753 -12.884 -23.504 1.00 61.41 274 GLU A CA 1
ATOM 2123 C C . GLU A 1 274 ? 6.939 -13.172 -22.002 1.00 61.41 274 GLU A C 1
ATOM 2125 O O . GLU A 1 274 ? 5.956 -13.353 -21.280 1.00 61.41 274 GLU A O 1
ATOM 2130 N N . ARG A 1 275 ? 8.178 -13.140 -21.494 1.00 58.84 275 ARG A N 1
ATOM 2131 C CA . ARG A 1 275 ? 8.459 -13.282 -20.050 1.00 58.84 275 ARG A CA 1
ATOM 2132 C C . ARG A 1 275 ? 7.883 -12.128 -19.232 1.00 58.84 275 ARG A C 1
ATOM 2134 O O . ARG A 1 275 ? 7.295 -12.354 -18.175 1.00 58.84 275 ARG A O 1
ATOM 2141 N N . ILE A 1 276 ? 8.029 -10.906 -19.729 1.00 58.09 276 ILE A N 1
ATOM 2142 C CA . ILE A 1 276 ? 7.501 -9.691 -19.106 1.00 58.09 276 ILE A CA 1
ATOM 2143 C C . ILE A 1 276 ? 5.973 -9.747 -18.994 1.00 58.09 276 ILE A C 1
ATOM 2145 O O . ILE A 1 276 ? 5.417 -9.446 -17.937 1.00 58.09 276 ILE A O 1
ATOM 2149 N N . LEU A 1 277 ? 5.293 -10.179 -20.056 1.00 66.50 277 LEU A N 1
ATOM 2150 C CA . LEU A 1 277 ? 3.847 -10.352 -20.049 1.00 66.50 277 LEU A CA 1
ATOM 2151 C C . LEU A 1 277 ? 3.398 -11.352 -18.981 1.00 66.50 277 LEU A C 1
ATOM 2153 O O . LEU A 1 277 ? 2.396 -11.111 -18.317 1.00 66.50 277 LEU A O 1
ATOM 2157 N N . ILE A 1 278 ? 4.122 -12.462 -18.810 1.00 67.31 278 ILE A N 1
ATOM 2158 C CA . ILE A 1 278 ? 3.798 -13.468 -17.789 1.00 67.31 278 ILE A CA 1
ATOM 2159 C C . ILE A 1 278 ? 3.859 -12.842 -16.393 1.00 67.31 278 ILE A C 1
ATOM 2161 O O . ILE A 1 278 ? 2.903 -12.965 -15.632 1.00 67.31 278 ILE A O 1
ATOM 2165 N N . ILE A 1 279 ? 4.931 -12.108 -16.091 1.00 61.81 279 ILE A N 1
ATOM 2166 C CA . ILE A 1 279 ? 5.088 -11.420 -14.803 1.00 61.81 279 ILE A CA 1
ATOM 2167 C C . ILE A 1 279 ? 3.959 -10.402 -14.604 1.00 61.81 279 ILE A C 1
ATOM 2169 O O . ILE A 1 279 ? 3.347 -10.345 -13.540 1.00 61.81 279 ILE A O 1
ATOM 2173 N N . ALA A 1 280 ? 3.643 -9.614 -15.629 1.00 66.81 280 ALA A N 1
ATOM 2174 C CA . ALA A 1 280 ? 2.599 -8.603 -15.549 1.00 66.81 280 ALA A CA 1
ATOM 2175 C C . ALA A 1 280 ? 1.189 -9.196 -15.396 1.00 66.81 280 ALA A C 1
ATOM 2177 O O . ALA A 1 280 ? 0.399 -8.657 -14.627 1.00 66.81 280 ALA A O 1
ATOM 2178 N N . LEU A 1 281 ? 0.888 -10.313 -16.065 1.00 66.69 281 LEU A N 1
ATOM 2179 C CA . LEU A 1 281 ? -0.354 -11.072 -15.886 1.00 66.69 281 LEU A CA 1
ATOM 2180 C C . LEU A 1 281 ? -0.481 -11.602 -14.460 1.00 66.69 281 LEU A C 1
ATOM 2182 O O . LEU A 1 281 ? -1.537 -11.481 -13.854 1.00 66.69 281 LEU A O 1
ATOM 2186 N N . GLN A 1 282 ? 0.600 -12.136 -13.900 1.00 63.31 282 GLN A N 1
ATOM 2187 C CA . GLN A 1 282 ? 0.608 -12.657 -12.535 1.00 63.31 282 GLN A CA 1
ATOM 2188 C C . GLN A 1 282 ? 0.437 -11.545 -11.495 1.00 63.31 282 GLN A C 1
ATOM 2190 O O . GLN A 1 282 ? -0.323 -11.700 -10.539 1.00 63.31 282 GLN A O 1
ATOM 2195 N N . ILE A 1 283 ? 1.090 -10.394 -11.698 1.00 61.59 283 ILE A N 1
ATOM 2196 C CA . ILE A 1 283 ? 0.874 -9.205 -10.863 1.00 61.59 283 ILE A CA 1
ATOM 2197 C C . ILE A 1 283 ? -0.580 -8.734 -11.013 1.00 61.59 283 ILE A C 1
ATOM 2199 O O . ILE A 1 283 ? -1.240 -8.481 -10.008 1.00 61.59 283 ILE A O 1
ATOM 2203 N N . ALA A 1 284 ? -1.113 -8.665 -12.235 1.00 63.91 284 ALA A N 1
ATOM 2204 C CA . ALA A 1 284 ? -2.495 -8.253 -12.463 1.00 63.91 284 ALA A CA 1
ATOM 2205 C C . ALA A 1 284 ? -3.501 -9.193 -11.781 1.00 63.91 284 ALA A C 1
ATOM 2207 O O . ALA A 1 284 ? -4.426 -8.717 -11.124 1.00 63.91 284 ALA A O 1
ATOM 2208 N N . HIS A 1 285 ? -3.278 -10.506 -11.855 1.00 63.38 285 HIS A N 1
ATOM 2209 C CA . HIS A 1 285 ? -4.081 -11.517 -11.171 1.00 63.38 285 HIS A CA 1
ATOM 2210 C C . HIS A 1 285 ? -4.061 -11.319 -9.653 1.00 63.38 285 HIS A C 1
ATOM 2212 O O . HIS A 1 285 ? -5.114 -11.238 -9.019 1.00 63.38 285 HIS A O 1
ATOM 2218 N N . LEU A 1 286 ? -2.865 -11.171 -9.073 1.00 55.53 286 LEU A N 1
ATOM 2219 C CA . LEU A 1 286 ? -2.675 -11.028 -7.628 1.00 55.53 286 LEU A CA 1
ATOM 2220 C C . LEU A 1 286 ? -3.399 -9.798 -7.055 1.00 55.53 286 LEU A C 1
ATOM 2222 O O . LEU A 1 286 ? -3.852 -9.828 -5.910 1.00 55.53 286 LEU A O 1
ATOM 2226 N N . PHE A 1 287 ? -3.517 -8.725 -7.843 1.00 57.22 287 PHE A N 1
ATOM 2227 C CA . PHE A 1 287 ? -4.120 -7.460 -7.411 1.00 57.22 287 PHE A CA 1
ATOM 2228 C C . PHE A 1 287 ? -5.524 -7.195 -7.968 1.00 57.22 287 PHE A C 1
ATOM 2230 O O . PHE A 1 287 ? -6.121 -6.173 -7.619 1.00 57.22 287 PHE A O 1
ATOM 2237 N N . GLY A 1 288 ? -6.081 -8.110 -8.773 1.00 53.28 288 GLY A N 1
ATOM 2238 C CA . GLY A 1 288 ? -7.373 -7.915 -9.436 1.00 53.28 288 GLY A CA 1
ATOM 2239 C C . GLY A 1 288 ? -7.372 -6.669 -10.325 1.00 53.28 288 GLY A C 1
ATOM 2240 O O . GLY A 1 288 ? -8.274 -5.829 -10.229 1.00 53.28 288 GLY A O 1
ATOM 2241 N N . SER A 1 289 ? -6.302 -6.511 -11.097 1.00 57.41 289 SER A N 1
ATOM 2242 C CA . SER A 1 289 ? -6.025 -5.344 -11.929 1.00 57.41 289 SER A CA 1
ATOM 2243 C C . SER A 1 289 ? -6.369 -5.583 -13.391 1.00 57.41 289 SER A C 1
ATOM 2245 O O . SER A 1 289 ? -6.276 -6.706 -13.880 1.00 57.41 289 SER A O 1
ATOM 2247 N N . ASP A 1 290 ? -6.657 -4.499 -14.107 1.00 52.81 290 ASP A N 1
ATOM 2248 C CA . ASP A 1 290 ? -6.783 -4.533 -15.561 1.00 52.81 290 ASP A CA 1
ATOM 2249 C C . ASP A 1 290 ? -5.378 -4.459 -16.186 1.00 52.81 290 ASP A C 1
ATOM 2251 O O . ASP A 1 290 ? -4.542 -3.645 -15.769 1.00 52.81 290 ASP A O 1
ATOM 2255 N N . LEU A 1 291 ? -5.107 -5.288 -17.193 1.00 61.22 291 LEU A N 1
ATOM 2256 C CA . LEU A 1 291 ? -3.831 -5.312 -17.904 1.00 61.22 291 LEU A CA 1
ATOM 2257 C C . LEU A 1 291 ? -4.015 -4.717 -19.299 1.00 61.22 291 LEU A C 1
ATOM 2259 O O . LEU A 1 291 ? -4.622 -5.331 -20.166 1.00 61.22 291 LEU A O 1
ATOM 2263 N N . SER A 1 292 ? -3.458 -3.537 -19.546 1.00 60.72 292 SER A N 1
ATOM 2264 C CA . SER A 1 292 ? -3.391 -2.967 -20.889 1.00 60.72 292 SER A CA 1
ATOM 2265 C C . SER A 1 292 ? -2.125 -3.439 -21.591 1.00 60.72 292 SER A C 1
ATOM 2267 O O . SER A 1 292 ? -1.018 -3.235 -21.087 1.00 60.72 292 SER A O 1
ATOM 2269 N N . VAL A 1 293 ? -2.269 -4.048 -22.765 1.00 61.72 293 VAL A N 1
ATOM 2270 C CA . VAL A 1 293 ? -1.129 -4.536 -23.550 1.00 61.72 293 VAL A CA 1
ATOM 2271 C C . VAL A 1 293 ? -1.003 -3.710 -24.818 1.00 61.72 293 VAL A C 1
ATOM 2273 O O . VAL A 1 293 ? -1.806 -3.821 -25.742 1.00 61.72 293 VAL A O 1
ATOM 2276 N N . LEU A 1 294 ? 0.041 -2.890 -24.887 1.00 56.38 294 LEU A N 1
ATOM 2277 C CA . LEU A 1 294 ? 0.313 -2.072 -26.057 1.00 56.38 294 LEU A CA 1
ATOM 2278 C C . LEU A 1 294 ? 1.401 -2.720 -26.907 1.00 56.38 294 LEU A C 1
ATOM 2280 O O . LEU A 1 294 ? 2.558 -2.862 -26.520 1.00 56.38 294 LEU A O 1
ATOM 2284 N N . VAL A 1 295 ? 0.987 -3.145 -28.091 1.00 61.41 295 VAL A N 1
ATOM 2285 C CA . VAL A 1 295 ? 1.823 -3.902 -29.011 1.00 61.41 295 VAL A CA 1
ATOM 2286 C C . VAL A 1 295 ? 2.558 -2.935 -29.940 1.00 61.41 295 VAL A C 1
ATOM 2288 O O . VAL A 1 295 ? 1.921 -2.133 -30.626 1.00 61.41 295 VAL A O 1
ATOM 2291 N N . LEU A 1 296 ? 3.890 -2.997 -29.947 1.00 52.75 296 LEU A N 1
ATOM 2292 C CA . LEU A 1 296 ? 4.753 -2.037 -30.646 1.00 52.75 296 LEU A CA 1
ATOM 2293 C C . LEU A 1 296 ? 4.955 -2.347 -32.140 1.00 52.75 296 LEU A C 1
ATOM 2295 O O . LEU A 1 296 ? 5.331 -1.459 -32.903 1.00 52.75 296 LEU A O 1
ATOM 2299 N N . GLU A 1 297 ? 4.666 -3.574 -32.573 1.00 63.16 297 GLU A N 1
ATOM 2300 C CA . GLU A 1 297 ? 4.795 -4.025 -33.963 1.00 63.16 297 GLU A CA 1
ATOM 2301 C C . GLU A 1 297 ? 3.691 -5.036 -34.340 1.00 63.16 297 GLU A C 1
ATOM 2303 O O . GLU A 1 297 ? 2.877 -5.443 -33.508 1.00 63.16 297 GLU A O 1
ATOM 2308 N N . GLU A 1 298 ? 3.603 -5.451 -35.605 1.00 64.31 298 GLU A N 1
ATOM 2309 C CA . GLU A 1 298 ? 2.614 -6.462 -35.997 1.00 64.31 298 GLU A CA 1
ATOM 2310 C C . GLU A 1 298 ? 2.942 -7.837 -35.389 1.00 64.31 298 GLU A C 1
ATOM 2312 O O . GLU A 1 298 ? 3.782 -8.577 -35.888 1.00 64.31 298 GLU A O 1
ATOM 2317 N N . MET A 1 299 ? 2.237 -8.201 -34.312 1.00 68.69 299 MET A N 1
ATOM 2318 C CA . MET A 1 299 ? 2.339 -9.540 -33.713 1.00 68.69 299 MET A CA 1
ATOM 2319 C C . MET A 1 299 ? 1.662 -10.613 -34.548 1.00 68.69 299 MET A C 1
ATOM 2321 O O . MET A 1 299 ? 0.541 -10.404 -35.034 1.00 68.69 299 MET A O 1
ATOM 2325 N N . SER A 1 300 ? 2.284 -11.797 -34.584 1.00 74.00 300 SER A N 1
ATOM 2326 C CA . SER A 1 300 ? 1.690 -12.984 -35.189 1.00 74.00 300 SER A CA 1
ATOM 2327 C C . SER A 1 300 ? 0.337 -13.322 -34.534 1.00 74.00 300 SER A C 1
ATOM 2329 O O . SER A 1 300 ? 0.154 -13.114 -33.326 1.00 74.00 300 SER A O 1
ATOM 2331 N N . PRO A 1 301 ? -0.636 -13.850 -35.300 1.00 75.44 301 PRO A N 1
ATOM 2332 C CA . PRO A 1 301 ? -1.933 -14.263 -34.758 1.00 75.44 301 PRO A CA 1
ATOM 2333 C C . PRO A 1 301 ? -1.803 -15.265 -33.602 1.00 75.44 301 PRO A C 1
ATOM 2335 O O . PRO A 1 301 ? -2.504 -15.150 -32.600 1.00 75.44 301 PRO A O 1
ATOM 2338 N N . GLU A 1 302 ? -0.842 -16.183 -33.713 1.00 76.50 302 GLU A N 1
ATOM 2339 C CA . GLU A 1 302 ? -0.531 -17.206 -32.711 1.00 76.50 302 GLU A CA 1
ATOM 2340 C C . GLU A 1 302 ? -0.090 -16.587 -31.381 1.00 76.50 302 GLU A C 1
ATOM 2342 O O . GLU A 1 302 ? -0.539 -17.019 -30.321 1.00 76.50 302 GLU A O 1
ATOM 2347 N N . PHE A 1 303 ? 0.758 -15.553 -31.417 1.00 71.69 303 PHE A N 1
ATOM 2348 C CA . PHE A 1 303 ? 1.193 -14.846 -30.215 1.00 71.69 303 PHE A CA 1
ATOM 2349 C C . PHE A 1 303 ? 0.001 -14.188 -29.515 1.00 71.69 303 PHE A C 1
ATOM 2351 O O . PHE A 1 303 ? -0.220 -14.419 -28.329 1.00 71.69 303 PHE A O 1
ATOM 2358 N N . ARG A 1 304 ? -0.844 -13.459 -30.258 1.00 71.75 304 ARG A N 1
ATOM 2359 C CA . ARG A 1 304 ? -2.043 -12.795 -29.708 1.00 71.75 304 ARG A CA 1
ATOM 2360 C C . ARG A 1 304 ? -3.009 -13.778 -29.049 1.00 71.75 304 ARG A C 1
ATOM 2362 O O . ARG A 1 304 ? -3.585 -13.469 -28.008 1.00 71.75 304 ARG A O 1
ATOM 2369 N N . GLU A 1 305 ? -3.188 -14.952 -29.644 1.00 77.25 305 GLU A N 1
ATOM 2370 C CA . GLU A 1 305 ? -4.047 -15.997 -29.092 1.00 77.25 305 GLU A CA 1
ATOM 2371 C C . GLU A 1 305 ? -3.467 -16.587 -27.798 1.00 77.25 305 GLU A C 1
ATOM 2373 O O . GLU A 1 305 ? -4.202 -16.766 -26.826 1.00 77.25 305 GLU A O 1
ATOM 2378 N N . ARG A 1 306 ? -2.140 -16.793 -27.726 1.00 77.31 306 ARG A N 1
ATOM 2379 C CA . ARG A 1 306 ? -1.468 -17.206 -26.479 1.00 77.31 306 ARG A CA 1
ATOM 2380 C C . ARG A 1 306 ? -1.660 -16.188 -25.355 1.00 77.31 306 ARG A C 1
ATOM 2382 O O . ARG A 1 306 ? -1.944 -16.598 -24.231 1.00 77.31 306 ARG A O 1
ATOM 2389 N N . ILE A 1 307 ? -1.52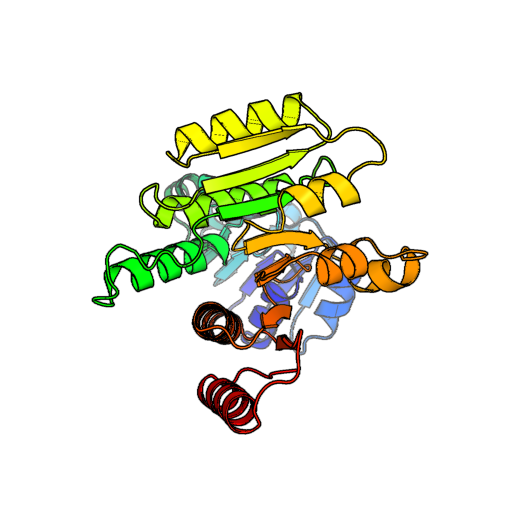9 -14.891 -25.649 1.00 73.62 307 ILE A N 1
ATOM 2390 C CA . ILE A 1 307 ? -1.737 -13.806 -24.674 1.00 73.62 307 ILE A CA 1
ATOM 2391 C C . ILE A 1 307 ? -3.155 -13.858 -24.109 1.00 73.62 307 ILE A C 1
ATOM 2393 O O . ILE A 1 307 ? -3.329 -13.948 -22.895 1.00 73.62 307 ILE A O 1
ATOM 2397 N N . LYS A 1 308 ? -4.165 -13.853 -24.989 1.00 75.31 308 LYS A N 1
ATOM 2398 C CA . LYS A 1 308 ? -5.578 -13.863 -24.585 1.00 75.31 308 LYS A CA 1
ATOM 2399 C C . LYS A 1 308 ? -5.921 -15.084 -23.744 1.00 75.31 308 LYS A C 1
ATOM 2401 O O . LYS A 1 308 ? -6.491 -14.944 -22.669 1.00 75.31 308 LYS A O 1
ATOM 2406 N N . LYS A 1 309 ? -5.483 -16.266 -24.184 1.00 78.62 309 LYS A N 1
ATOM 2407 C CA . LYS A 1 309 ? -5.703 -17.517 -23.456 1.00 78.62 309 LYS A CA 1
ATOM 2408 C C . LYS A 1 309 ? -5.083 -17.491 -22.057 1.00 78.62 309 LYS A C 1
ATOM 2410 O O . LYS A 1 309 ? -5.668 -18.028 -21.125 1.00 78.62 309 LYS A O 1
ATOM 2415 N N . ARG A 1 310 ? -3.902 -16.885 -21.889 1.00 74.69 310 ARG A N 1
ATOM 2416 C CA . ARG A 1 310 ? -3.279 -16.732 -20.565 1.00 74.69 310 ARG A CA 1
ATOM 2417 C C . ARG A 1 310 ? -4.036 -15.736 -19.685 1.00 74.69 310 ARG A C 1
ATOM 2419 O O . ARG A 1 310 ? -4.242 -16.041 -18.519 1.00 74.69 310 ARG A O 1
ATOM 2426 N N . GLY A 1 311 ? -4.492 -14.611 -20.238 1.00 68.56 311 GLY A N 1
ATOM 2427 C CA . GLY A 1 311 ? -5.358 -13.663 -19.523 1.00 68.56 311 GLY A CA 1
ATOM 2428 C C . GLY A 1 311 ? -6.625 -14.312 -18.983 1.00 68.56 311 GLY A C 1
ATOM 2429 O O . GLY A 1 311 ? -6.940 -14.167 -17.808 1.00 68.56 311 GLY A O 1
ATOM 2430 N N . GLU A 1 312 ? -7.293 -15.117 -19.811 1.00 70.75 312 GLU A N 1
ATOM 2431 C CA . GLU A 1 312 ? -8.477 -15.880 -19.407 1.00 70.75 312 GLU A CA 1
ATOM 2432 C C . GLU A 1 312 ? -8.177 -16.875 -18.275 1.00 70.75 312 GLU A C 1
ATOM 2434 O O . GLU A 1 312 ? -8.946 -16.966 -17.320 1.00 70.75 312 GLU A O 1
ATOM 2439 N N . VAL A 1 313 ? -7.053 -17.602 -18.353 1.00 72.75 313 VAL A N 1
ATOM 2440 C CA . VAL A 1 313 ? -6.627 -18.560 -17.312 1.00 72.75 313 VAL A CA 1
ATOM 2441 C C . VAL A 1 313 ? -6.350 -17.862 -15.981 1.00 72.75 313 VAL A C 1
ATOM 2443 O O . VAL A 1 313 ? -6.746 -18.367 -14.934 1.00 72.75 313 VAL A O 1
ATOM 2446 N N . GLU A 1 314 ? -5.704 -16.702 -16.026 1.00 67.19 314 GLU A N 1
ATOM 2447 C CA . GLU A 1 314 ? -5.363 -15.899 -14.850 1.00 67.19 314 GLU A CA 1
ATOM 2448 C C . GLU A 1 314 ? -6.518 -14.966 -14.430 1.00 67.19 314 GLU A C 1
ATOM 2450 O O . GLU A 1 314 ? -6.360 -14.160 -13.523 1.00 67.19 314 GLU A O 1
ATOM 2455 N N . ASN A 1 315 ? -7.702 -15.040 -15.053 1.00 67.00 315 ASN A N 1
ATOM 2456 C CA . ASN A 1 315 ? -8.836 -14.151 -14.763 1.00 67.00 315 ASN A CA 1
ATOM 2457 C C . ASN A 1 315 ? -8.450 -12.650 -14.767 1.00 67.00 315 ASN A C 1
ATOM 2459 O O . ASN A 1 315 ? -8.895 -11.873 -13.919 1.00 67.00 315 ASN A O 1
ATOM 2463 N N . VAL A 1 316 ? -7.586 -12.263 -15.707 1.00 64.44 316 VAL A N 1
ATOM 2464 C CA . VAL A 1 316 ? -7.130 -10.887 -15.932 1.00 64.44 316 VAL A CA 1
ATOM 2465 C C . VAL A 1 316 ? -7.764 -10.369 -17.214 1.00 64.44 316 VAL A C 1
ATOM 2467 O O . VAL A 1 316 ? -7.628 -10.995 -18.267 1.00 64.44 316 VAL A O 1
ATOM 2470 N N . ASP A 1 317 ? -8.420 -9.211 -17.139 1.00 57.34 317 ASP A N 1
ATOM 2471 C CA . ASP A 1 317 ? -8.925 -8.540 -18.334 1.00 57.34 317 ASP A CA 1
ATOM 2472 C C . ASP A 1 317 ? -7.755 -7.904 -19.096 1.00 57.34 317 ASP A C 1
ATOM 2474 O O . ASP A 1 317 ? -7.044 -7.044 -18.563 1.00 57.34 317 ASP A O 1
ATOM 2478 N N . ILE A 1 318 ? -7.527 -8.378 -20.325 1.00 63.78 318 ILE A N 1
ATOM 2479 C CA . ILE A 1 318 ? -6.484 -7.861 -21.213 1.00 63.78 318 ILE A CA 1
ATOM 2480 C C . ILE A 1 318 ? -7.127 -6.879 -22.188 1.00 63.78 318 ILE A C 1
ATOM 2482 O O . ILE A 1 318 ? -7.863 -7.287 -23.092 1.00 63.78 318 ILE A O 1
ATOM 2486 N N . ILE A 1 319 ? -6.797 -5.601 -22.011 1.00 56.00 319 ILE A N 1
ATOM 2487 C CA . ILE A 1 319 ? -7.293 -4.464 -22.796 1.00 56.00 319 ILE A CA 1
ATOM 2488 C C . ILE A 1 319 ? -6.290 -4.093 -23.889 1.00 56.00 319 ILE A C 1
ATOM 2490 O O . ILE A 1 319 ? -5.086 -3.927 -23.572 1.00 56.00 319 ILE A O 1
#

InterPro domains:
  IPR003148 Regulator of K+ conductance, N-terminal lobe [PF02254] (6-116)
  IPR003148 Regulator of K+ conductance, N-terminal lobe [PS51201] (2-114)
  IPR036291 NAD(P)-binding domain superfamily [SSF51735] (3-132)
  IPR050721 Trk/Ktr/HKT Potassium Transport [PTHR43833] (2-134)

Radius of gyration: 21.57 Å; chains: 1; bounding box: 49×46×61 Å

Secondary structure (DSSP, 8-state):
----EEEE--SHHHHHHHHHSTTEEEEESSHHHHHHHTTSTTEEEEES-TT-HHHHHHTTGGG-SEEEE--S-HHHHHHHHHHHHHTT-SEEEEEESSGGGHHHHHHHT-EEEE-SHHHHHHHHHHHHHHS---TT--S-SEEEEE--STTTHHHHHHHHHHHHHTTTT-SEEEEEES-HHHHHHHHHHHHHTT--EEEEEPPTT-HHHHHHHHHTT-SEEEEE-S-HHHHHHH-SS-SHHHHHTT-SS-EEEEE-SSTTSEEEEEE-SSHHHHHHHHHHHHHHHHHT-EEEEEESS---HHHHHHHHHHHHHTT--B-

Sequence (319 aa):
MMGKRIIVGGGRIGREVAMQFPGSIIIEADPSAAERSSRIHDTRVVIGDGGDEKLLLDVGLDEADAFISLTDDDEVNYRSASIAKRYGVPKIVVRVEDPEHEERFRRLGVETVTFPAKMIANYIGDLLRSDGLDSNSIPFGKILVPLIGKVRAEKAFKEALLIASASNGKTVVEVISSDIMELRKKEAMAREVGVPLFNHLLEEGKLIEMLKSHLHEADCIIIDDEKIALIDRLLHRNVILQLMRSVSCPVLVARTCNYYRHILVLLDSSEVSERILIIALQIAHLFGSDLSVLVLEEMSPEFRERIKKRGEVENVDII

Organism: NCBI:txid1839936

Foldseek 3Di:
DLFEEEEEDLPPVSLVVCLVRACYEYEHQDVVSQVVSVPRPRYHYDHDQLLDLVVCVVSPLLRGLEYEYDDLDVVSQLSNQLSSVVSPRPAYEGEDAQPVCVVVVVVSVHHYDYDDLLVLLVVQLVVCVPDPPDLPPRLWQEEEQEQDDDPFSVSLLSSQLSNQLSNVQSHAYEYEDLDPVVQVVSVVVSVVSVYHYHYDHDDPPCPLVVLLVVQQRTAEYEEEDQDPVVCVVVPPDDSPVSSVVRHPFYWYFYDHVAGPQETEGEDEPDPSSVSNLLSNLQVCLVRVHAYEYHYPDDDDPVVVVVSVVSCVVSVHHYD